Protein AF-A0A3D1RFP1-F1 (afdb_monomer_lite)

pLDDT: mean 85.8, std 12.87, range [42.75, 98.56]

Structure (mmCIF, N/CA/C/O backbone):
data_AF-A0A3D1RFP1-F1
#
_entry.id   AF-A0A3D1RFP1-F1
#
loop_
_atom_site.group_PDB
_atom_site.id
_atom_site.type_symbol
_atom_site.label_atom_id
_atom_site.label_alt_id
_atom_site.label_comp_id
_atom_site.label_asym_id
_atom_site.label_entity_id
_atom_site.label_seq_id
_atom_site.pdbx_PDB_ins_code
_atom_site.Cartn_x
_atom_site.Cartn_y
_atom_site.Cartn_z
_atom_site.occupancy
_atom_site.B_iso_or_equiv
_atom_site.auth_seq_id
_atom_site.auth_comp_id
_atom_site.auth_asym_id
_atom_site.auth_atom_id
_atom_site.pdbx_PDB_model_num
ATOM 1 N N . HIS A 1 1 ? -0.418 2.610 18.808 1.00 69.06 1 HIS A N 1
ATOM 2 C CA . HIS A 1 1 ? -1.603 2.964 17.988 1.00 69.06 1 HIS A CA 1
ATOM 3 C C . HIS A 1 1 ? -2.307 4.189 18.585 1.00 69.06 1 HIS A C 1
ATOM 5 O O . HIS A 1 1 ? -2.021 4.516 19.734 1.00 69.06 1 HIS A O 1
ATOM 11 N N . PRO A 1 2 ? -3.160 4.934 17.851 1.00 80.44 2 PRO A N 1
ATOM 12 C CA . PRO A 1 2 ? -3.817 6.117 18.413 1.00 80.44 2 PRO A CA 1
ATOM 13 C C . PRO A 1 2 ? -4.781 5.734 19.543 1.00 80.44 2 PRO A C 1
ATOM 15 O O . PRO A 1 2 ? -5.458 4.711 19.475 1.00 80.44 2 PRO A O 1
ATOM 18 N N . ARG A 1 3 ? -4.858 6.565 20.586 1.00 89.69 3 ARG A N 1
ATOM 19 C CA . ARG A 1 3 ? -5.840 6.399 21.674 1.00 89.69 3 ARG A CA 1
ATOM 20 C C . ARG A 1 3 ? -7.195 7.008 21.333 1.00 89.69 3 ARG A C 1
ATOM 22 O O . ARG A 1 3 ? -8.210 6.580 21.872 1.00 89.69 3 ARG A O 1
ATOM 29 N N . GLU A 1 4 ? -7.193 8.006 20.456 1.00 91.19 4 GLU A N 1
ATOM 30 C CA . GLU A 1 4 ? -8.369 8.764 20.049 1.00 91.19 4 GLU A CA 1
ATOM 31 C C . GLU A 1 4 ? -8.299 9.038 18.543 1.00 91.19 4 GLU A C 1
ATOM 33 O O . GLU A 1 4 ? -7.227 9.332 18.002 1.00 91.19 4 GLU A O 1
ATOM 38 N N . LEU A 1 5 ? -9.436 8.911 17.863 1.00 91.75 5 LEU A N 1
ATOM 39 C CA . LEU A 1 5 ? -9.587 9.142 16.429 1.00 91.75 5 LEU A CA 1
ATOM 40 C C . LEU A 1 5 ? -10.922 9.824 16.155 1.00 91.75 5 LEU A C 1
ATOM 42 O O . LEU A 1 5 ? -11.935 9.500 16.769 1.00 91.75 5 LEU A O 1
ATOM 46 N N . ARG A 1 6 ? -10.942 10.720 15.173 1.00 91.44 6 ARG A N 1
ATOM 47 C CA . ARG A 1 6 ? -12.166 11.283 14.613 1.00 91.44 6 ARG A CA 1
ATOM 48 C C . ARG A 1 6 ? -12.434 10.651 13.256 1.00 91.44 6 ARG A C 1
ATOM 50 O O . ARG A 1 6 ? -11.566 10.679 12.386 1.00 91.44 6 ARG A O 1
ATOM 57 N N . PHE A 1 7 ? -13.634 10.112 13.091 1.00 92.25 7 PHE A N 1
ATOM 58 C CA . PHE A 1 7 ? -14.152 9.622 11.820 1.00 92.25 7 PHE A CA 1
ATOM 59 C C . PHE A 1 7 ? -15.201 10.610 11.315 1.00 92.25 7 PHE A C 1
ATOM 61 O O . PHE A 1 7 ? -16.135 10.942 12.041 1.00 92.25 7 PHE A O 1
ATOM 68 N N . GLU A 1 8 ? -15.061 11.078 10.081 1.00 91.69 8 GLU A N 1
ATOM 69 C CA . GLU A 1 8 ? -16.043 11.931 9.407 1.00 91.69 8 GLU A CA 1
ATOM 70 C C . GLU A 1 8 ? -16.409 11.304 8.062 1.00 91.69 8 GLU A C 1
ATOM 72 O O . GLU A 1 8 ? -15.529 11.010 7.260 1.00 91.69 8 GLU A O 1
ATOM 77 N N . GLY A 1 9 ? -17.693 11.112 7.793 1.00 89.19 9 GLY A N 1
ATOM 78 C CA . GLY A 1 9 ? -18.170 10.487 6.560 1.00 89.19 9 GLY A CA 1
ATOM 79 C C . GLY A 1 9 ? -19.697 10.509 6.519 1.00 89.19 9 GLY A C 1
ATOM 80 O O . GLY A 1 9 ? -20.276 11.559 6.803 1.00 89.19 9 GLY A O 1
ATOM 81 N N . PRO A 1 10 ? -20.373 9.369 6.268 1.00 89.06 10 PRO A N 1
ATOM 82 C CA . PRO A 1 10 ? -21.832 9.256 6.405 1.00 89.06 10 PRO A CA 1
ATOM 83 C C . PRO A 1 10 ? -22.365 9.718 7.773 1.00 89.06 10 PRO A C 1
ATOM 85 O O . PRO A 1 10 ? -23.516 10.126 7.899 1.00 89.06 10 PRO A O 1
ATOM 88 N N . ARG A 1 11 ? -21.517 9.654 8.805 1.00 90.50 11 ARG A N 1
ATOM 89 C CA . ARG A 1 11 ? -21.724 10.248 10.129 1.00 90.50 11 ARG A CA 1
ATOM 90 C C . ARG A 1 11 ? -20.387 10.722 10.700 1.00 90.50 11 ARG A C 1
ATOM 92 O O . ARG A 1 11 ? -19.333 10.288 10.239 1.00 90.50 11 ARG A O 1
ATOM 99 N N . THR A 1 12 ? -20.434 11.578 11.715 1.00 92.38 12 THR A N 1
ATOM 100 C CA . THR A 1 12 ? -19.244 12.028 12.453 1.00 92.38 12 THR A CA 1
ATOM 101 C C . THR A 1 12 ? -19.191 11.336 13.806 1.00 92.38 12 THR A C 1
ATOM 103 O O . THR A 1 12 ? -20.192 11.331 14.515 1.00 92.38 12 THR A O 1
ATOM 106 N N . LEU A 1 13 ? -18.041 10.756 14.155 1.00 93.31 13 LEU A N 1
ATOM 107 C CA . LEU A 1 13 ? -17.824 10.013 15.398 1.00 93.31 13 LEU A CA 1
ATOM 108 C C . LEU A 1 13 ? -16.477 10.398 16.021 1.00 93.31 13 LEU A C 1
ATOM 110 O O . LEU A 1 13 ? -15.446 10.341 15.343 1.00 93.31 13 LEU A O 1
ATOM 114 N N . GLY A 1 14 ? -16.468 10.742 17.309 1.00 93.94 14 GLY A N 1
ATOM 115 C CA . GLY A 1 14 ? -15.256 10.779 18.125 1.00 93.94 14 GLY A CA 1
ATOM 116 C C . GLY A 1 14 ? -15.055 9.443 18.833 1.00 93.94 14 GLY A C 1
ATOM 117 O O . GLY A 1 14 ? -15.844 9.078 19.700 1.00 93.94 14 GLY A O 1
ATOM 118 N N . LEU A 1 15 ? -14.012 8.700 18.470 1.00 94.31 15 LEU A N 1
ATOM 119 C CA . LEU A 1 15 ? -13.692 7.401 19.058 1.00 94.31 15 LEU A CA 1
ATOM 120 C C . LEU A 1 15 ? -12.548 7.528 20.057 1.00 94.31 15 LEU A C 1
ATOM 122 O O . LEU A 1 15 ? -11.541 8.174 19.767 1.00 94.31 15 LEU A O 1
ATOM 126 N N . ALA A 1 16 ? -12.674 6.858 21.200 1.00 94.50 16 ALA A N 1
ATOM 127 C CA . ALA A 1 16 ? -11.629 6.794 22.216 1.00 94.50 16 ALA A CA 1
ATOM 128 C C . ALA A 1 16 ? -11.491 5.382 22.795 1.00 94.50 16 ALA A C 1
ATOM 130 O O . ALA A 1 16 ? -12.488 4.703 23.050 1.00 94.50 16 ALA A O 1
ATOM 131 N N . ALA A 1 17 ? -10.252 4.964 23.049 1.00 94.50 17 ALA A N 1
ATOM 132 C CA . ALA A 1 17 ? -9.940 3.775 23.828 1.00 94.50 17 ALA A CA 1
ATOM 133 C C . ALA A 1 17 ? -9.717 4.148 25.303 1.00 94.50 17 ALA A C 1
ATOM 135 O O . ALA A 1 17 ? -8.929 5.040 25.635 1.00 94.50 17 ALA A O 1
ATOM 136 N N . ARG A 1 18 ? -10.399 3.441 26.209 1.00 92.69 18 ARG A N 1
ATOM 137 C CA . ARG A 1 18 ? -10.239 3.545 27.667 1.00 92.69 18 ARG A CA 1
ATOM 138 C C . ARG A 1 18 ? -10.013 2.135 28.221 1.00 92.69 18 ARG A C 1
ATOM 140 O O . ARG A 1 18 ? -10.962 1.392 28.448 1.00 92.69 18 ARG A O 1
ATOM 147 N N . GLY A 1 19 ? -8.748 1.736 28.371 1.00 91.31 19 GLY A N 1
ATOM 148 C CA . GLY A 1 19 ? -8.402 0.330 28.622 1.00 91.31 19 GLY A CA 1
ATOM 149 C C . GLY A 1 19 ? -8.881 -0.557 27.468 1.00 91.31 19 GLY A C 1
ATOM 150 O O . GLY A 1 19 ? -8.576 -0.267 26.312 1.00 91.31 19 GLY A O 1
ATOM 151 N N . ASP A 1 20 ? -9.671 -1.584 27.773 1.00 93.62 20 ASP A N 1
ATOM 152 C CA . ASP A 1 20 ? -10.305 -2.464 26.776 1.00 93.62 20 ASP A CA 1
ATOM 153 C C . ASP A 1 20 ? -11.734 -2.026 26.402 1.00 93.62 20 ASP A C 1
ATOM 155 O O . ASP A 1 20 ? -12.491 -2.786 25.802 1.00 93.62 20 ASP A O 1
ATOM 159 N N . THR A 1 21 ? -12.131 -0.804 26.775 1.00 94.88 21 THR A N 1
ATOM 160 C CA . THR A 1 21 ? -13.444 -0.235 26.446 1.00 94.88 21 THR A CA 1
ATOM 161 C C . THR A 1 21 ? -13.329 0.753 25.293 1.00 94.88 21 THR A C 1
ATOM 163 O O . THR A 1 21 ? -12.540 1.701 25.347 1.00 94.88 21 THR A O 1
ATOM 166 N N . LEU A 1 22 ? -14.151 0.553 24.264 1.00 96.19 22 LEU A N 1
ATOM 167 C CA . LEU A 1 22 ? -14.350 1.506 23.179 1.00 96.19 22 LEU A CA 1
ATOM 168 C C . LEU A 1 22 ? -15.462 2.489 23.557 1.00 96.19 22 LEU A C 1
ATOM 170 O O . LEU A 1 22 ? -16.510 2.078 24.055 1.00 96.19 22 LEU A O 1
ATOM 174 N N . ALA A 1 23 ? -15.249 3.777 23.303 1.00 95.44 23 ALA A N 1
ATOM 175 C CA . ALA A 1 23 ? -16.247 4.814 23.527 1.00 95.44 23 ALA A CA 1
ATOM 176 C C . ALA A 1 23 ? -16.483 5.665 22.274 1.00 95.44 23 ALA A C 1
ATOM 178 O O . ALA A 1 23 ? -15.534 5.988 21.558 1.00 95.44 23 ALA A O 1
ATOM 179 N N . ILE A 1 24 ? -17.743 6.057 22.058 1.00 94.62 24 ILE A N 1
ATOM 180 C CA . ILE A 1 24 ? -18.161 7.069 21.079 1.00 94.62 24 ILE A CA 1
ATOM 181 C C . ILE A 1 24 ? -18.592 8.312 21.853 1.00 94.62 24 ILE A C 1
ATOM 183 O O . ILE A 1 24 ? -19.487 8.232 22.694 1.00 94.62 24 ILE A O 1
ATOM 187 N N . ASP A 1 25 ? -17.937 9.444 21.599 1.00 89.56 25 ASP A N 1
ATOM 188 C CA . ASP A 1 25 ? -18.221 10.741 22.228 1.00 89.56 25 ASP A CA 1
ATOM 189 C C . ASP A 1 25 ? -18.336 10.641 23.766 1.00 89.56 25 ASP A C 1
ATOM 191 O O . ASP A 1 25 ? -19.229 11.195 24.406 1.00 89.56 25 ASP A O 1
ATOM 195 N N . GLY A 1 26 ? -17.429 9.857 24.364 1.00 88.94 26 GLY A N 1
ATOM 196 C CA . GLY A 1 26 ? -17.341 9.625 25.809 1.00 88.94 26 GLY A CA 1
ATOM 197 C C . GLY A 1 26 ? -18.259 8.531 26.366 1.00 88.94 26 GLY A C 1
ATOM 198 O O . GLY A 1 26 ? -18.119 8.178 27.535 1.00 88.94 26 GLY A O 1
ATOM 199 N N . LYS A 1 27 ? -19.158 7.951 25.562 1.00 94.44 27 LYS A N 1
ATOM 200 C CA . LYS A 1 27 ? -20.060 6.872 25.993 1.00 94.44 27 LYS A CA 1
ATOM 201 C C . LYS A 1 27 ? -19.517 5.499 25.583 1.00 94.44 27 LYS A C 1
ATOM 203 O O . LYS A 1 27 ? -19.229 5.319 24.400 1.00 94.44 27 LYS A O 1
ATOM 208 N N . PRO A 1 28 ? -19.401 4.527 26.507 1.00 96.00 28 PRO A N 1
ATOM 209 C CA . PRO A 1 28 ? -19.015 3.160 26.167 1.00 96.00 28 PRO A CA 1
ATOM 210 C C . PRO A 1 28 ? -19.959 2.542 25.133 1.00 96.00 28 PRO A C 1
ATOM 212 O O . PRO A 1 28 ? -21.175 2.719 25.220 1.00 96.00 28 PRO A O 1
ATOM 215 N N . VAL A 1 29 ? -19.403 1.792 24.184 1.00 95.81 29 VAL A N 1
ATOM 216 C CA . VAL A 1 29 ? -20.164 1.049 23.173 1.00 95.81 29 VAL A CA 1
ATOM 217 C C . VAL A 1 29 ? -19.714 -0.413 23.110 1.00 95.81 29 VAL A C 1
ATOM 219 O O . VAL A 1 29 ? -18.568 -0.713 23.457 1.00 95.81 29 VAL A O 1
ATOM 222 N N . PRO A 1 30 ? -20.584 -1.336 22.658 1.00 94.94 30 PRO A N 1
ATOM 223 C CA . PRO A 1 30 ? -20.170 -2.697 22.339 1.00 94.94 30 PRO A CA 1
ATOM 224 C C . PRO A 1 30 ? -19.047 -2.713 21.297 1.00 94.94 30 PRO A C 1
ATOM 226 O O . PRO A 1 30 ? -18.993 -1.855 20.414 1.00 94.94 30 PRO A O 1
ATOM 229 N N . GLN A 1 31 ? -18.171 -3.712 21.394 1.00 91.75 31 GLN A N 1
ATOM 230 C CA . GLN A 1 31 ? -17.079 -3.932 20.450 1.00 91.75 31 GLN A CA 1
ATOM 231 C C . GLN A 1 31 ? -17.182 -5.319 19.785 1.00 91.75 31 GLN A C 1
ATOM 233 O O . GLN A 1 31 ? -17.639 -6.256 20.443 1.00 91.75 31 GLN A O 1
ATOM 238 N N . PRO A 1 32 ? -16.728 -5.477 18.526 1.00 93.50 32 PRO A N 1
ATOM 239 C CA . PRO A 1 32 ? -16.189 -4.425 17.660 1.00 93.50 32 PRO A CA 1
ATOM 240 C C . PRO A 1 32 ? -17.253 -3.407 17.228 1.00 93.50 32 PRO A C 1
ATOM 242 O O . PRO A 1 32 ? -18.420 -3.749 17.048 1.00 93.50 32 PRO A O 1
ATOM 245 N N . LEU A 1 33 ? -16.837 -2.153 17.040 1.00 95.06 33 LEU A N 1
ATOM 246 C CA . LEU A 1 33 ? -17.642 -1.169 16.325 1.00 95.06 33 LEU A CA 1
ATOM 247 C C . LEU A 1 33 ? -17.420 -1.373 14.830 1.00 95.06 33 LEU A C 1
ATOM 249 O O . LEU A 1 33 ? -16.310 -1.178 14.333 1.00 95.06 33 LEU A O 1
ATOM 253 N N . LEU A 1 34 ? -18.490 -1.732 14.128 1.00 95.06 34 LEU A N 1
ATOM 254 C CA . LEU A 1 34 ? -18.489 -1.864 12.679 1.00 95.06 34 LEU A CA 1
ATOM 255 C C . LEU A 1 34 ? -18.999 -0.568 12.045 1.00 95.06 34 LEU A C 1
ATOM 257 O O . LEU A 1 34 ? -20.071 -0.062 12.395 1.00 95.06 34 LEU A O 1
ATOM 261 N N . LEU A 1 35 ? -18.212 -0.012 11.128 1.00 94.00 35 LEU A N 1
ATOM 262 C CA . LEU A 1 35 ? -18.628 1.082 10.260 1.00 94.00 35 LEU A CA 1
ATOM 263 C C . LEU A 1 35 ? -18.804 0.544 8.846 1.00 94.00 35 LEU A C 1
ATOM 265 O O . LEU A 1 35 ? -17.885 -0.060 8.290 1.00 94.00 35 LEU A O 1
ATOM 269 N N . GLU A 1 36 ? -19.973 0.800 8.269 1.00 93.56 36 GLU A N 1
ATOM 270 C CA . GLU A 1 36 ? -20.280 0.435 6.890 1.00 93.56 36 GLU A CA 1
ATOM 271 C C . GLU A 1 36 ? -19.348 1.117 5.886 1.00 93.56 36 GLU A C 1
ATOM 273 O O . GLU A 1 36 ? -18.705 2.137 6.173 1.00 93.56 36 GLU A O 1
ATOM 278 N N . ALA A 1 37 ? -19.304 0.541 4.684 1.00 90.75 37 ALA A N 1
ATOM 279 C CA . ALA A 1 37 ? -18.520 1.086 3.593 1.00 90.75 37 ALA A CA 1
ATOM 280 C C . ALA A 1 37 ? -18.971 2.516 3.264 1.00 90.75 37 ALA A C 1
ATOM 282 O O . ALA A 1 37 ? -20.153 2.784 3.050 1.00 90.75 37 ALA A O 1
ATOM 283 N N . GLY A 1 38 ? -18.018 3.439 3.202 1.00 89.62 38 GLY A N 1
ATOM 284 C CA . GLY A 1 38 ? -18.285 4.828 2.857 1.00 89.62 38 GLY A CA 1
ATOM 285 C C . GLY A 1 38 ? -17.004 5.609 2.629 1.00 89.62 38 GLY A C 1
ATOM 286 O O . GLY A 1 38 ? -15.905 5.079 2.803 1.00 89.62 38 GLY A O 1
ATOM 287 N N . ASP A 1 39 ? -17.157 6.873 2.247 1.00 89.06 39 ASP A N 1
ATOM 288 C CA . ASP A 1 39 ? -16.044 7.812 2.187 1.00 89.06 39 ASP A CA 1
ATOM 289 C C . ASP A 1 39 ? -15.801 8.370 3.588 1.00 89.06 39 ASP A C 1
ATOM 291 O O . ASP A 1 39 ? -16.558 9.197 4.100 1.00 89.06 39 ASP A O 1
ATOM 295 N N . TRP A 1 40 ? -14.742 7.878 4.218 1.00 89.19 40 TRP A N 1
ATOM 296 C CA . TRP A 1 40 ? -14.364 8.215 5.577 1.00 89.19 40 TRP A CA 1
ATOM 297 C C . TRP A 1 40 ? -13.077 9.019 5.589 1.00 89.19 40 TRP A C 1
ATOM 299 O O . TRP A 1 40 ? -12.048 8.623 5.045 1.00 89.19 40 TRP A O 1
ATOM 309 N N . ARG A 1 41 ? -13.120 10.143 6.285 1.00 88.69 41 ARG A N 1
ATOM 310 C CA . ARG A 1 41 ? -11.963 10.903 6.720 1.00 88.69 41 ARG A CA 1
ATOM 311 C C . ARG A 1 41 ? -11.630 10.472 8.144 1.00 88.69 41 ARG A C 1
ATOM 313 O O . ARG A 1 41 ? -12.479 10.566 9.026 1.00 88.69 41 ARG A O 1
ATOM 320 N N . VAL A 1 42 ? -10.406 10.016 8.363 1.00 87.88 42 VAL A N 1
ATOM 321 C CA . VAL A 1 42 ? -9.915 9.558 9.663 1.00 87.88 42 VAL A CA 1
ATOM 322 C C . VAL A 1 42 ? -8.766 10.460 10.083 1.00 87.88 42 VAL A C 1
ATOM 324 O O . VAL A 1 42 ? -7.774 10.581 9.363 1.00 87.88 42 VAL A O 1
ATOM 327 N N . ALA A 1 43 ? -8.903 11.105 11.236 1.00 84.50 43 ALA A N 1
ATOM 328 C CA . ALA A 1 43 ? -7.886 11.990 11.786 1.00 84.50 43 ALA A CA 1
ATOM 329 C C . ALA A 1 43 ? -7.562 11.590 13.237 1.00 84.50 43 ALA A C 1
ATOM 331 O O . ALA A 1 43 ? -8.484 11.435 14.042 1.00 84.50 43 ALA A O 1
ATOM 332 N N . PRO A 1 44 ? -6.280 11.451 13.623 1.00 75.56 44 PRO A N 1
ATOM 333 C CA . PRO A 1 44 ? -5.899 11.580 15.022 1.00 75.56 44 PRO A CA 1
ATOM 334 C C . PRO A 1 44 ? -6.200 13.013 15.490 1.00 75.56 44 PRO A C 1
ATOM 336 O O . PRO A 1 44 ? -6.406 13.906 14.669 1.00 75.56 44 PRO A O 1
ATOM 339 N N . HIS A 1 45 ? -6.226 13.267 16.800 1.00 58.38 45 HIS A N 1
ATOM 340 C CA . HIS A 1 45 ? -6.185 14.646 17.308 1.00 58.38 45 HIS A CA 1
ATOM 341 C C . HIS A 1 45 ? -4.855 15.305 16.859 1.00 58.38 45 HIS A C 1
ATOM 343 O O . HIS A 1 45 ? -3.839 15.192 17.538 1.00 58.38 45 HIS A O 1
ATOM 349 N N . GLY A 1 46 ? -4.832 15.903 15.659 1.00 53.09 46 GLY A N 1
ATOM 350 C CA . GLY A 1 46 ? -3.645 16.422 14.968 1.00 53.09 46 GLY A CA 1
ATOM 351 C C . GLY A 1 46 ? -3.883 16.679 13.462 1.00 53.09 46 GLY A C 1
ATOM 352 O O . GLY A 1 46 ? -4.978 16.427 12.963 1.00 53.09 46 GLY A O 1
ATOM 353 N N . PRO A 1 47 ? -2.883 17.187 12.709 1.00 51.16 47 PRO A N 1
ATOM 354 C CA . PRO A 1 47 ? -3.068 17.642 11.321 1.00 51.16 47 PRO A CA 1
ATOM 355 C C . PRO A 1 47 ? -3.111 16.514 10.273 1.00 51.16 47 PRO A C 1
ATOM 357 O O . PRO A 1 47 ? -3.594 16.723 9.161 1.00 51.16 47 PRO A O 1
ATOM 360 N N . ALA A 1 48 ? -2.600 15.323 10.597 1.00 63.91 48 ALA A N 1
ATOM 361 C CA . ALA A 1 48 ? -2.479 14.219 9.648 1.00 63.91 48 ALA A CA 1
ATOM 362 C C . ALA A 1 48 ? -3.839 13.560 9.395 1.00 63.91 48 ALA A C 1
ATOM 364 O O . ALA A 1 48 ? -4.284 12.711 10.157 1.00 63.91 48 ALA A O 1
ATOM 365 N N . THR A 1 49 ? -4.505 13.951 8.317 1.00 74.56 49 THR A N 1
ATOM 366 C CA . THR A 1 49 ? -5.806 13.400 7.946 1.00 74.56 49 THR A CA 1
ATOM 367 C C . THR A 1 49 ? -5.655 12.378 6.833 1.00 74.56 49 THR A C 1
ATOM 369 O O . THR A 1 49 ? -5.015 12.657 5.821 1.00 74.56 49 THR A O 1
ATOM 372 N N . ARG A 1 50 ? -6.301 11.224 6.987 1.00 78.75 50 ARG A N 1
ATOM 373 C CA . ARG A 1 50 ? -6.354 10.177 5.966 1.00 78.75 50 ARG A CA 1
ATOM 374 C C . ARG A 1 50 ? -7.769 10.024 5.429 1.00 78.75 50 ARG A C 1
ATOM 376 O O . ARG A 1 50 ? -8.738 10.317 6.130 1.00 78.75 50 ARG A O 1
ATOM 383 N N . ARG A 1 51 ? -7.896 9.583 4.180 1.00 81.31 51 ARG A N 1
ATOM 384 C CA . ARG A 1 51 ? -9.185 9.300 3.544 1.00 81.31 51 ARG A CA 1
ATOM 385 C C . ARG A 1 51 ? -9.211 7.874 3.041 1.00 81.31 51 ARG A C 1
ATOM 387 O O . ARG A 1 51 ? -8.246 7.414 2.442 1.00 81.31 51 ARG A O 1
ATOM 394 N N . TYR A 1 52 ? -10.335 7.218 3.264 1.00 82.88 52 TYR A N 1
ATOM 395 C CA . TYR A 1 52 ? -10.553 5.842 2.876 1.00 82.88 52 TYR A CA 1
ATOM 396 C C . TYR A 1 52 ? -11.953 5.698 2.311 1.00 82.88 52 TYR A C 1
ATOM 398 O O . TYR A 1 52 ? -12.911 6.185 2.908 1.00 82.88 52 TYR A O 1
ATOM 406 N N . ARG A 1 53 ? -12.067 4.970 1.205 1.00 86.38 53 ARG A N 1
ATOM 407 C CA . ARG A 1 53 ? -13.340 4.421 0.754 1.00 86.38 53 ARG A CA 1
ATOM 408 C C . ARG A 1 53 ? -13.405 2.967 1.201 1.00 86.38 53 ARG A C 1
ATOM 410 O O . ARG A 1 53 ? -12.915 2.068 0.521 1.00 86.38 53 ARG A O 1
ATOM 417 N N . ALA A 1 54 ? -13.896 2.772 2.418 1.00 89.81 54 ALA A N 1
ATOM 418 C CA . ALA A 1 54 ? -13.713 1.535 3.169 1.00 89.81 54 ALA A CA 1
ATOM 419 C C . ALA A 1 54 ? -14.842 1.305 4.173 1.00 89.81 54 ALA A C 1
ATOM 421 O O . ALA A 1 54 ? -15.510 2.253 4.587 1.00 89.81 54 ALA A O 1
ATOM 422 N N . SER A 1 55 ? -15.011 0.056 4.599 1.00 92.81 55 SER A N 1
ATOM 423 C CA . SER A 1 55 ? -15.651 -0.274 5.877 1.00 92.81 55 SER A CA 1
ATOM 424 C C . SER A 1 55 ? -14.587 -0.449 6.964 1.00 92.81 55 SER A C 1
ATOM 426 O O . SER A 1 55 ? -13.408 -0.647 6.656 1.00 92.81 55 SER A O 1
ATOM 428 N N . PHE A 1 56 ? -14.982 -0.370 8.236 1.00 93.06 56 PHE A N 1
ATOM 429 C CA . PHE A 1 56 ? -14.053 -0.470 9.366 1.00 93.06 56 PHE A CA 1
ATOM 430 C C . PHE A 1 56 ? -14.541 -1.428 10.457 1.00 93.06 56 PHE A C 1
ATOM 432 O O . PHE A 1 56 ? -15.708 -1.386 10.835 1.00 93.06 56 PHE A O 1
ATOM 439 N N . ASP A 1 57 ? -13.619 -2.221 11.010 1.00 94.19 57 ASP A N 1
ATOM 440 C CA . ASP A 1 57 ? -13.741 -2.915 12.301 1.00 94.19 57 ASP A CA 1
ATOM 441 C C . ASP A 1 57 ? -12.829 -2.205 13.308 1.00 94.19 57 ASP A C 1
ATOM 443 O O . ASP A 1 57 ? -11.623 -2.057 13.079 1.00 94.19 57 ASP A O 1
ATOM 447 N N . ILE A 1 58 ? -13.421 -1.701 14.391 1.00 94.25 58 ILE A N 1
ATOM 448 C CA . ILE A 1 58 ? -12.729 -0.876 15.380 1.00 94.25 58 ILE A CA 1
ATOM 449 C C . ILE A 1 58 ? -12.886 -1.486 16.769 1.00 94.25 58 ILE A C 1
ATOM 451 O O . ILE A 1 58 ? -13.996 -1.763 17.229 1.00 94.25 58 ILE A O 1
ATOM 455 N N . ARG A 1 59 ? -11.760 -1.657 17.466 1.00 94.81 59 ARG A N 1
ATOM 456 C CA . ARG A 1 59 ? -11.688 -2.234 18.816 1.00 94.81 59 ARG A CA 1
ATOM 457 C C . ARG A 1 59 ? -10.809 -1.382 19.714 1.00 94.81 59 ARG A C 1
ATOM 459 O O . ARG A 1 59 ? -9.872 -0.743 19.238 1.00 94.81 59 ARG A O 1
ATOM 466 N N . ALA A 1 60 ? -11.075 -1.416 21.014 1.00 94.69 60 ALA A N 1
ATOM 467 C CA . ALA A 1 60 ? -10.158 -0.890 22.015 1.00 94.69 60 ALA A CA 1
ATOM 468 C C . ALA A 1 60 ? -9.426 -2.057 22.682 1.00 94.69 60 ALA A C 1
ATOM 470 O O . ALA A 1 60 ? -10.049 -3.040 23.075 1.00 94.69 60 ALA A O 1
ATOM 471 N N . ARG A 1 61 ? -8.102 -1.968 22.799 1.00 92.50 61 ARG A N 1
ATOM 472 C CA . ARG A 1 61 ? -7.303 -2.960 23.524 1.00 92.50 61 ARG A CA 1
ATOM 473 C C . ARG A 1 61 ? -6.105 -2.292 24.173 1.00 92.50 61 ARG A C 1
ATOM 475 O O . ARG A 1 61 ? -5.369 -1.580 23.493 1.00 92.50 61 ARG A O 1
ATOM 482 N N . ASN A 1 62 ? -5.882 -2.543 25.460 1.00 92.12 62 ASN A N 1
ATOM 483 C CA . ASN A 1 62 ? -4.767 -1.985 26.233 1.00 92.12 62 ASN A CA 1
ATOM 484 C C . ASN A 1 62 ? -4.661 -0.446 26.141 1.00 92.12 62 ASN A C 1
ATOM 486 O O . ASN A 1 62 ? -3.569 0.117 26.121 1.00 92.12 62 ASN A O 1
ATOM 490 N N . GLY A 1 63 ? -5.800 0.248 26.061 1.00 91.00 63 GLY A N 1
ATOM 491 C CA . GLY A 1 63 ? -5.860 1.707 25.957 1.00 91.00 63 GLY A CA 1
ATOM 492 C C . GLY A 1 63 ? -5.545 2.265 24.569 1.00 91.00 63 GLY A C 1
ATOM 493 O O . GLY A 1 63 ? -5.374 3.476 24.442 1.00 91.00 63 GLY A O 1
ATOM 494 N N . GLU A 1 64 ? -5.484 1.421 23.537 1.00 91.25 64 GLU A N 1
ATOM 495 C CA . GLU A 1 64 ? -5.265 1.830 22.151 1.00 91.25 64 GLU A CA 1
ATOM 496 C C . GLU A 1 64 ? -6.419 1.407 21.236 1.00 91.25 64 GLU A C 1
ATOM 498 O O . GLU A 1 64 ? -7.044 0.364 21.442 1.00 91.25 64 GLU A O 1
ATOM 503 N N . LEU A 1 65 ? -6.673 2.197 20.189 1.00 91.12 65 LEU A N 1
ATOM 504 C CA . LEU A 1 65 ? -7.595 1.831 19.119 1.00 91.12 65 LEU A CA 1
ATOM 505 C C . LEU A 1 65 ? -6.889 0.933 18.102 1.00 91.12 65 LEU A C 1
ATOM 507 O O . LEU A 1 65 ? -5.868 1.306 17.521 1.00 91.12 65 LEU A O 1
ATOM 511 N N . ARG A 1 66 ? -7.479 -0.231 17.841 1.00 90.19 66 ARG A N 1
ATOM 512 C CA . ARG A 1 66 ? -7.153 -1.088 16.701 1.00 90.19 66 ARG A CA 1
ATOM 513 C C . ARG A 1 66 ? -8.207 -0.867 15.634 1.00 90.19 66 ARG A C 1
ATOM 515 O O . ARG A 1 66 ? -9.391 -1.054 15.897 1.00 90.19 66 ARG A O 1
ATOM 522 N N . VAL A 1 67 ? -7.768 -0.434 14.459 1.00 88.50 67 VAL A N 1
ATOM 523 C CA . VAL A 1 67 ? -8.636 -0.085 13.336 1.00 88.50 67 VAL A CA 1
ATOM 524 C C . VAL A 1 67 ? -8.230 -0.938 12.149 1.00 88.50 67 VAL A C 1
ATOM 526 O O . VAL A 1 67 ? -7.095 -0.846 11.685 1.00 88.50 67 VAL A O 1
ATOM 529 N N . VAL A 1 68 ? -9.158 -1.751 11.660 1.00 88.56 68 VAL A N 1
ATOM 530 C CA . VAL A 1 68 ? 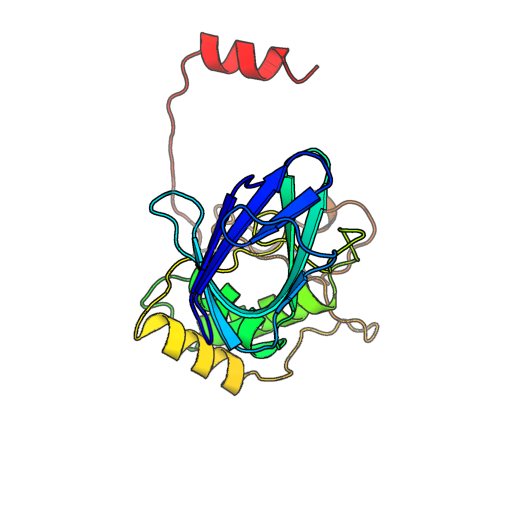-8.984 -2.547 10.446 1.00 88.56 68 VAL A CA 1
ATOM 531 C C . VAL A 1 68 ? -9.917 -1.989 9.385 1.00 88.56 68 VAL A C 1
ATOM 533 O O . VAL A 1 68 ? -11.134 -2.020 9.548 1.00 88.56 68 VAL A O 1
ATOM 536 N N . ALA A 1 69 ? -9.345 -1.464 8.303 1.00 88.38 69 ALA A N 1
ATOM 537 C CA . ALA A 1 69 ? -10.095 -1.001 7.143 1.00 88.38 69 ALA A CA 1
ATOM 538 C C . ALA A 1 69 ? -10.212 -2.129 6.108 1.00 88.38 69 ALA A C 1
ATOM 540 O O . ALA A 1 69 ? -9.219 -2.787 5.796 1.00 88.38 69 ALA A O 1
ATOM 541 N N . THR A 1 70 ? -11.403 -2.325 5.545 1.00 89.56 70 THR A N 1
ATOM 542 C CA . THR A 1 70 ? -11.630 -3.230 4.410 1.00 89.56 70 THR A CA 1
ATOM 543 C C . THR A 1 70 ? -11.959 -2.408 3.171 1.00 89.56 70 THR A C 1
ATOM 545 O O . THR A 1 70 ? -12.908 -1.624 3.173 1.00 89.56 70 THR A O 1
ATOM 548 N N . LEU A 1 71 ? -11.163 -2.584 2.115 1.00 88.44 71 LEU A N 1
ATOM 549 C CA . LEU A 1 71 ? -11.254 -1.830 0.865 1.00 88.44 71 LEU A CA 1
ATOM 550 C C . LEU A 1 71 ? -11.435 -2.771 -0.324 1.00 88.44 71 LEU A C 1
ATOM 552 O O . LEU A 1 71 ? -11.000 -3.923 -0.293 1.00 88.44 71 LEU A O 1
ATOM 556 N N . GLN A 1 72 ? -12.020 -2.244 -1.398 1.00 90.50 72 GLN A N 1
ATOM 557 C CA . GLN A 1 72 ? -11.929 -2.887 -2.705 1.00 90.50 72 GLN A CA 1
ATOM 558 C C . GLN A 1 72 ? -10.476 -2.862 -3.185 1.00 90.50 72 GLN A C 1
ATOM 560 O O . GLN A 1 72 ? -9.791 -1.852 -3.020 1.00 90.50 72 GLN A O 1
ATOM 565 N N . LEU A 1 73 ? -10.018 -3.961 -3.792 1.00 91.62 73 LEU A N 1
ATOM 566 C CA . LEU A 1 73 ? -8.617 -4.119 -4.195 1.00 91.62 73 LEU A CA 1
ATOM 567 C C . LEU A 1 73 ? -8.142 -2.972 -5.094 1.00 91.62 73 LEU A C 1
ATOM 569 O O . LEU A 1 73 ? -7.072 -2.429 -4.866 1.00 91.62 73 LEU A O 1
ATOM 573 N N . GLU A 1 74 ? -8.948 -2.567 -6.072 1.00 93.62 74 GLU A N 1
ATOM 574 C CA . GLU A 1 74 ? -8.564 -1.504 -7.009 1.00 93.62 74 GLU A CA 1
ATOM 575 C C . GLU A 1 74 ? -8.509 -0.120 -6.345 1.00 93.62 74 GLU A C 1
ATOM 577 O O . GLU A 1 74 ? -7.640 0.683 -6.664 1.00 93.62 74 GLU A O 1
ATOM 582 N N . GLU A 1 75 ? -9.357 0.151 -5.347 1.00 89.88 75 GLU A N 1
ATOM 583 C CA . GLU A 1 75 ? -9.258 1.400 -4.577 1.00 89.88 75 GLU A CA 1
ATOM 584 C C . GLU A 1 75 ? -7.983 1.413 -3.722 1.00 89.88 75 GLU A C 1
ATOM 586 O O . GLU A 1 75 ? -7.317 2.440 -3.598 1.00 89.88 75 GLU A O 1
ATOM 591 N N . TYR A 1 76 ? -7.614 0.255 -3.167 1.00 89.38 76 TYR A N 1
ATOM 592 C CA . TYR A 1 76 ? -6.348 0.087 -2.466 1.00 89.38 76 TYR A CA 1
ATOM 593 C C . TYR A 1 76 ? -5.153 0.306 -3.403 1.00 89.38 76 TYR A C 1
ATOM 595 O O . TYR A 1 76 ? -4.263 1.087 -3.073 1.00 89.38 76 TYR A O 1
ATOM 603 N N . VAL A 1 77 ? -5.156 -0.326 -4.583 1.00 93.25 77 VAL A N 1
ATOM 604 C CA . VAL A 1 77 ? -4.086 -0.182 -5.580 1.00 93.25 77 VAL A CA 1
ATOM 605 C C . VAL A 1 77 ? -3.943 1.278 -6.000 1.00 93.25 77 VAL A C 1
ATOM 607 O O . VAL A 1 77 ? -2.844 1.816 -5.909 1.00 93.25 77 VAL A O 1
ATOM 610 N N . ALA A 1 78 ? -5.038 1.953 -6.357 1.00 92.06 78 ALA A N 1
ATOM 611 C CA . ALA A 1 78 ? -5.000 3.364 -6.732 1.00 92.06 78 ALA A CA 1
ATOM 612 C C . ALA A 1 78 ? -4.478 4.253 -5.592 1.00 92.06 78 ALA A C 1
ATOM 614 O O . ALA A 1 78 ? -3.664 5.146 -5.825 1.00 92.06 78 ALA A O 1
ATOM 615 N N . GLY A 1 79 ? -4.903 3.992 -4.351 1.00 88.62 79 GLY A N 1
ATOM 616 C CA . GLY A 1 79 ? -4.438 4.723 -3.173 1.00 88.62 79 GLY A CA 1
ATOM 617 C C . GLY A 1 79 ? -2.938 4.561 -2.914 1.00 88.62 79 GLY A C 1
ATOM 618 O O . GLY A 1 79 ? -2.265 5.546 -2.599 1.00 88.62 79 GLY A O 1
ATOM 619 N N . VAL A 1 80 ? -2.406 3.347 -3.080 1.00 89.06 80 VAL A N 1
ATOM 620 C CA . VAL A 1 80 ? -0.967 3.071 -2.951 1.00 89.06 80 VAL A CA 1
ATOM 621 C C . VAL A 1 80 ? -0.190 3.696 -4.106 1.00 89.06 80 VAL A C 1
ATOM 623 O O . VAL A 1 80 ? 0.764 4.421 -3.853 1.00 89.06 80 VAL A O 1
ATOM 626 N N . VAL A 1 81 ? -0.620 3.514 -5.360 1.00 92.81 81 VAL A N 1
ATOM 627 C CA . VAL A 1 81 ? 0.029 4.129 -6.535 1.00 92.81 81 VAL A CA 1
ATOM 628 C C . VAL A 1 81 ? 0.118 5.642 -6.362 1.00 92.81 81 VAL A C 1
ATOM 630 O O . VAL A 1 81 ? 1.179 6.226 -6.560 1.00 92.81 81 VAL A O 1
ATOM 633 N N . ALA A 1 82 ? -0.966 6.283 -5.930 1.00 90.31 82 ALA A N 1
ATOM 634 C CA . ALA A 1 82 ? -0.994 7.721 -5.700 1.00 90.31 82 ALA A CA 1
ATOM 635 C C . ALA A 1 82 ? -0.065 8.162 -4.550 1.00 90.31 82 ALA A C 1
ATOM 637 O O . ALA A 1 82 ? 0.452 9.276 -4.583 1.00 90.31 82 ALA A O 1
ATOM 638 N N . SER A 1 83 ? 0.137 7.308 -3.541 1.00 85.19 83 SER A N 1
ATOM 639 C CA . SER A 1 83 ? 0.969 7.602 -2.364 1.00 85.19 83 SER A CA 1
ATOM 640 C C . SER A 1 83 ? 2.462 7.337 -2.593 1.00 85.19 83 SER A C 1
ATOM 642 O O . SER A 1 83 ? 3.290 8.016 -1.993 1.00 85.19 83 SER A O 1
ATOM 644 N N . GLU A 1 84 ? 2.801 6.374 -3.451 1.00 86.56 84 GLU A N 1
ATOM 645 C CA . GLU A 1 84 ? 4.175 5.920 -3.727 1.00 86.56 84 GLU A CA 1
ATOM 646 C C . GLU A 1 84 ? 4.781 6.570 -4.987 1.00 86.56 84 GLU A C 1
ATOM 648 O O . GLU A 1 84 ? 5.945 6.350 -5.312 1.00 86.56 84 GLU A O 1
ATOM 653 N N . THR A 1 85 ? 4.006 7.382 -5.715 1.00 89.50 85 THR A N 1
ATOM 654 C CA . THR A 1 85 ? 4.456 8.083 -6.930 1.00 89.50 85 THR A CA 1
ATOM 655 C C . THR A 1 85 ? 4.268 9.592 -6.822 1.00 89.50 85 THR A C 1
ATOM 657 O O . THR A 1 85 ? 3.476 10.090 -6.020 1.00 89.50 85 THR A O 1
ATOM 660 N N . LEU A 1 86 ? 4.990 10.343 -7.656 1.00 88.75 86 LEU A N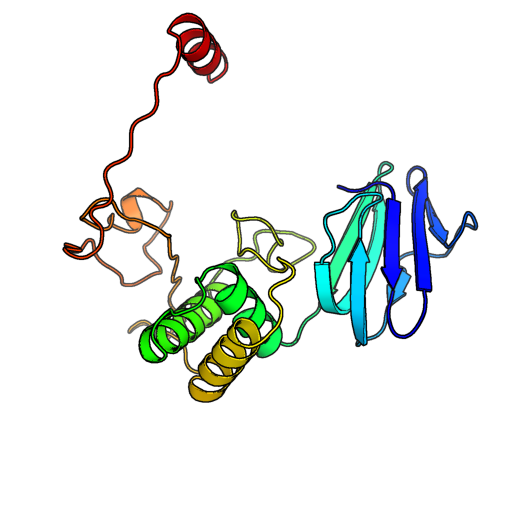 1
ATOM 661 C CA . LEU A 1 86 ? 4.979 11.803 -7.637 1.00 88.75 86 LEU A CA 1
ATOM 662 C C . LEU A 1 86 ? 4.076 12.377 -8.740 1.00 88.75 86 LEU A C 1
ATOM 664 O O . LEU A 1 86 ? 3.962 11.798 -9.822 1.00 88.75 86 LEU A O 1
ATOM 668 N N . PRO A 1 87 ? 3.472 13.560 -8.532 1.00 89.56 87 PRO A N 1
ATOM 669 C CA . PRO A 1 87 ? 2.785 14.265 -9.606 1.00 89.56 87 PRO A CA 1
ATOM 670 C C . PRO A 1 87 ? 3.693 14.461 -10.826 1.00 89.56 87 PRO A C 1
ATOM 672 O O . PRO A 1 87 ? 4.789 15.001 -10.706 1.00 89.56 87 PRO A O 1
ATOM 675 N N . GLY A 1 88 ? 3.209 14.067 -12.006 1.00 89.31 88 GLY A N 1
ATOM 676 C CA . GLY A 1 88 ? 3.980 14.123 -13.254 1.00 89.31 88 GLY A CA 1
ATOM 677 C C . GLY A 1 88 ? 4.682 12.814 -13.627 1.00 89.31 88 GLY A C 1
ATOM 678 O O . GLY A 1 88 ? 5.274 12.753 -14.703 1.00 89.31 88 GLY A O 1
ATOM 679 N N . THR A 1 89 ? 4.582 11.761 -12.804 1.00 92.31 89 THR A N 1
ATOM 680 C CA . THR A 1 89 ? 4.985 10.406 -13.204 1.00 92.31 89 THR A CA 1
ATOM 681 C C . THR A 1 89 ? 4.290 10.009 -14.522 1.00 92.31 89 THR A C 1
ATOM 683 O O . THR A 1 89 ? 3.076 10.197 -14.645 1.00 92.31 89 THR A O 1
ATOM 686 N N . PRO A 1 90 ? 5.025 9.467 -15.516 1.00 95.38 90 PRO A N 1
ATOM 687 C CA . PRO A 1 90 ? 4.446 9.087 -16.802 1.00 95.38 90 PRO A CA 1
ATOM 688 C C . PRO A 1 90 ? 3.321 8.046 -16.670 1.00 95.38 90 PRO A C 1
ATOM 690 O O . PRO A 1 90 ? 3.441 7.138 -15.844 1.00 95.38 90 PRO A O 1
ATOM 693 N N . PRO A 1 91 ? 2.281 8.080 -17.527 1.00 96.00 91 PRO A N 1
ATOM 694 C CA . PRO A 1 91 ? 1.167 7.128 -17.457 1.00 96.00 91 PRO A CA 1
ATOM 695 C C . PRO A 1 91 ? 1.595 5.655 -17.489 1.00 96.00 91 PRO A C 1
ATOM 697 O O . PRO A 1 91 ? 1.096 4.857 -16.703 1.00 96.00 91 PRO A O 1
ATOM 700 N N . ALA A 1 92 ? 2.569 5.299 -18.332 1.00 97.25 92 ALA A N 1
ATOM 701 C CA . ALA A 1 92 ? 3.092 3.932 -18.401 1.00 97.25 92 ALA A CA 1
ATOM 702 C C . ALA A 1 92 ? 3.761 3.488 -17.084 1.00 97.25 92 ALA A C 1
ATOM 704 O O . ALA A 1 92 ? 3.611 2.341 -16.672 1.00 97.25 92 ALA A O 1
ATOM 705 N N . ALA A 1 93 ? 4.444 4.402 -16.384 1.00 95.75 93 ALA A N 1
ATOM 706 C CA . ALA A 1 93 ? 5.042 4.115 -15.082 1.00 95.75 93 ALA A CA 1
ATOM 707 C C . ALA A 1 93 ? 3.970 3.966 -13.988 1.00 95.75 93 ALA A C 1
ATOM 709 O O . ALA A 1 93 ? 4.080 3.075 -13.151 1.00 95.75 93 ALA A O 1
ATOM 710 N N . LEU A 1 94 ? 2.895 4.767 -14.027 1.00 97.44 94 LEU A N 1
ATOM 711 C CA . LEU A 1 94 ? 1.743 4.588 -13.131 1.00 97.44 94 LEU A CA 1
ATOM 712 C C . LEU A 1 94 ? 1.048 3.234 -13.356 1.00 97.44 94 LEU A C 1
ATOM 714 O O . LEU A 1 94 ? 0.684 2.565 -12.392 1.00 97.44 94 LEU A O 1
ATOM 718 N N . GLN A 1 95 ? 0.895 2.809 -14.614 1.00 98.56 95 GLN A N 1
ATOM 719 C CA . GLN A 1 95 ? 0.319 1.507 -14.970 1.00 98.56 95 GLN A CA 1
ATOM 720 C C . GLN A 1 95 ? 1.196 0.347 -14.481 1.00 98.56 95 GLN A C 1
ATOM 722 O O . GLN A 1 95 ? 0.692 -0.577 -13.842 1.00 98.56 95 GLN A O 1
ATOM 727 N N . ALA A 1 96 ? 2.513 0.418 -14.702 1.00 97.81 96 ALA A N 1
ATOM 728 C CA . ALA A 1 96 ? 3.456 -0.569 -14.179 1.00 97.81 96 ALA A CA 1
ATOM 729 C C . ALA A 1 96 ? 3.405 -0.637 -12.642 1.00 97.81 96 ALA A C 1
ATOM 731 O O . ALA A 1 96 ? 3.295 -1.724 -12.071 1.00 97.81 96 ALA A O 1
ATOM 732 N N . GLN A 1 97 ? 3.384 0.521 -11.973 1.00 97.12 97 GLN A N 1
ATOM 733 C CA . GLN A 1 97 ? 3.254 0.602 -10.519 1.00 97.12 97 GLN A CA 1
ATOM 734 C C . GLN A 1 97 ? 1.942 -0.022 -10.030 1.00 97.12 97 GLN A C 1
ATOM 736 O O . GLN A 1 97 ? 1.948 -0.688 -8.996 1.00 97.12 97 GLN A O 1
ATOM 741 N N . ALA A 1 98 ? 0.830 0.142 -10.753 1.00 97.81 98 ALA A N 1
ATOM 742 C CA . ALA A 1 98 ? -0.448 -0.475 -10.401 1.00 97.81 98 ALA A CA 1
ATOM 743 C C . ALA A 1 98 ? -0.383 -2.010 -10.466 1.00 97.81 98 ALA A C 1
ATOM 745 O O . ALA A 1 98 ? -0.802 -2.682 -9.520 1.00 97.81 98 ALA A O 1
ATOM 746 N N . VAL A 1 99 ? 0.206 -2.574 -11.527 1.00 98.38 99 VAL A N 1
ATOM 747 C CA . VAL A 1 99 ? 0.396 -4.029 -11.677 1.00 98.38 99 VAL A CA 1
ATOM 748 C C . VAL A 1 99 ? 1.297 -4.593 -10.577 1.00 98.38 99 VAL A C 1
ATOM 750 O O . VAL A 1 99 ? 0.941 -5.587 -9.937 1.00 98.38 99 VAL A O 1
ATOM 753 N N . VAL A 1 100 ? 2.426 -3.938 -10.296 1.00 96.44 100 VAL A N 1
ATOM 754 C CA . VAL A 1 100 ? 3.356 -4.322 -9.219 1.00 96.44 100 VAL A CA 1
ATOM 755 C C . VAL A 1 100 ? 2.683 -4.220 -7.848 1.00 96.44 100 VAL A C 1
ATOM 757 O O . VAL A 1 100 ? 2.745 -5.147 -7.044 1.00 96.44 100 VAL A O 1
ATOM 760 N N . THR A 1 101 ? 1.964 -3.131 -7.586 1.00 95.06 101 THR A N 1
ATOM 761 C CA . THR A 1 101 ? 1.233 -2.914 -6.329 1.00 95.06 101 THR A CA 1
ATOM 762 C C . THR A 1 101 ? 0.188 -4.005 -6.098 1.00 95.06 101 THR A C 1
ATOM 764 O O . THR A 1 101 ? 0.102 -4.548 -4.994 1.00 95.06 101 THR A O 1
ATOM 767 N N . ARG A 1 102 ? -0.584 -4.356 -7.135 1.00 96.00 102 ARG A N 1
ATOM 768 C CA . ARG A 1 102 ? -1.617 -5.398 -7.077 1.00 96.00 102 ARG A CA 1
ATOM 769 C C . ARG A 1 102 ? -1.013 -6.779 -6.843 1.00 96.00 102 ARG A C 1
ATOM 771 O O . ARG A 1 102 ? -1.492 -7.516 -5.983 1.00 96.00 102 ARG A O 1
ATOM 778 N N . SER A 1 103 ? 0.049 -7.103 -7.574 1.00 95.94 103 SER A N 1
ATOM 779 C CA . SER A 1 103 ? 0.757 -8.382 -7.455 1.00 95.94 103 SER A CA 1
ATOM 780 C C . SER A 1 103 ? 1.313 -8.560 -6.045 1.00 95.94 103 SER A C 1
ATOM 782 O O . SER A 1 103 ? 1.035 -9.568 -5.400 1.00 95.94 103 SER A O 1
ATOM 784 N N . TYR A 1 104 ? 1.962 -7.526 -5.501 1.00 92.69 104 TYR A N 1
ATOM 785 C CA . TYR A 1 104 ? 2.464 -7.535 -4.131 1.00 92.69 104 TYR A CA 1
ATOM 786 C C . TYR A 1 104 ? 1.343 -7.753 -3.108 1.00 92.69 104 TYR A C 1
ATOM 788 O O . TYR A 1 104 ? 1.430 -8.667 -2.290 1.00 92.69 104 TYR A O 1
ATOM 796 N N . ALA A 1 105 ? 0.249 -6.987 -3.190 1.00 90.06 105 ALA A N 1
ATOM 797 C CA . ALA A 1 105 ? -0.887 -7.115 -2.274 1.00 90.06 105 ALA A CA 1
ATOM 798 C C . ALA A 1 105 ? -1.500 -8.530 -2.272 1.00 90.06 105 ALA A C 1
ATOM 800 O O . ALA A 1 105 ? -1.971 -9.025 -1.239 1.00 90.06 105 ALA A O 1
ATOM 801 N N . LEU A 1 106 ? -1.487 -9.200 -3.429 1.00 91.50 106 LEU A N 1
ATOM 802 C CA . LEU A 1 106 ? -2.020 -10.547 -3.599 1.00 91.50 106 LEU A CA 1
ATOM 803 C C . LEU A 1 106 ? -1.019 -11.654 -3.224 1.00 91.50 106 LEU A C 1
ATOM 805 O O . LEU A 1 106 ? -1.442 -12.668 -2.671 1.00 91.50 106 LEU A O 1
ATOM 809 N N . ALA A 1 107 ? 0.280 -11.462 -3.440 1.00 90.50 107 ALA A N 1
ATOM 810 C CA . ALA A 1 107 ? 1.316 -12.462 -3.168 1.00 90.50 107 ALA A CA 1
ATOM 811 C C . ALA A 1 107 ? 1.888 -12.408 -1.741 1.0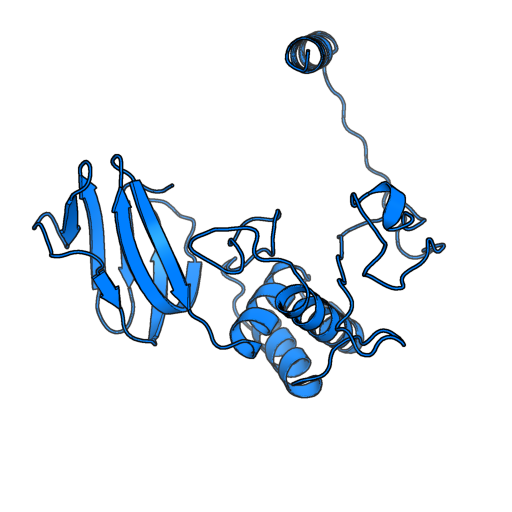0 90.50 107 ALA A C 1
ATOM 813 O O . ALA A 1 107 ? 2.450 -13.403 -1.254 1.00 90.50 107 ALA A O 1
ATOM 814 N N . GLN A 1 108 ? 1.774 -11.256 -1.066 1.00 82.12 108 GLN A N 1
ATOM 815 C CA . GLN A 1 108 ? 2.344 -11.053 0.262 1.00 82.12 108 GLN A CA 1
ATOM 816 C C . GLN A 1 108 ? 1.721 -12.044 1.266 1.00 82.12 108 GLN A C 1
ATOM 818 O O . GLN A 1 108 ? 0.492 -12.136 1.373 1.00 82.12 108 GLN A O 1
ATOM 823 N N . PRO A 1 109 ? 2.546 -12.800 2.020 1.00 70.38 109 PRO A N 1
ATOM 824 C CA . PRO A 1 109 ? 2.039 -13.702 3.048 1.00 70.38 109 PRO A CA 1
ATOM 825 C C . PRO A 1 109 ? 1.326 -12.896 4.138 1.00 70.38 109 PRO A C 1
ATOM 827 O O . PRO A 1 109 ? 1.660 -11.733 4.371 1.00 70.38 109 PRO A O 1
ATOM 830 N N . ARG A 1 110 ? 0.364 -13.503 4.844 1.00 68.88 110 ARG A N 1
ATOM 831 C CA . ARG A 1 110 ? -0.296 -12.839 5.980 1.00 68.88 110 ARG A CA 1
ATOM 832 C C . ARG A 1 110 ? 0.747 -12.484 7.043 1.00 68.88 110 ARG A C 1
ATOM 834 O O . ARG A 1 110 ? 1.221 -13.361 7.757 1.00 68.88 110 ARG A O 1
ATOM 841 N N . ARG A 1 111 ? 1.092 -11.198 7.146 1.00 64.88 111 ARG A N 1
ATOM 842 C CA . ARG A 1 111 ? 2.050 -10.683 8.140 1.00 64.88 111 ARG A CA 1
ATOM 843 C C . ARG A 1 111 ? 1.387 -10.252 9.444 1.00 64.88 111 ARG A C 1
ATOM 845 O O . ARG A 1 111 ? 2.063 -10.175 10.465 1.00 64.88 111 ARG A O 1
ATOM 852 N N . HIS A 1 112 ? 0.081 -9.981 9.427 1.00 64.50 112 HIS A N 1
ATOM 853 C CA . HIS A 1 112 ? -0.664 -9.571 10.613 1.00 64.50 112 HIS A CA 1
ATOM 854 C C . HIS A 1 112 ? -1.792 -10.569 10.917 1.00 64.50 112 HIS A C 1
ATOM 856 O O . HIS A 1 112 ? -2.480 -11.011 9.995 1.00 64.50 112 HIS A O 1
ATOM 862 N N . PRO A 1 113 ? -2.027 -10.915 12.198 1.00 61.72 113 PRO A N 1
ATOM 863 C CA . PRO A 1 113 ? -3.124 -11.811 12.573 1.00 61.72 113 PRO A CA 1
ATOM 864 C C . PRO A 1 113 ? -4.502 -11.235 12.225 1.00 61.72 113 PRO A C 1
ATOM 866 O O . PRO A 1 113 ? -5.430 -11.976 11.918 1.00 61.72 113 PRO A O 1
ATOM 869 N N . GLU A 1 114 ? -4.622 -9.906 12.283 1.00 64.94 114 GLU A N 1
ATOM 870 C CA . GLU A 1 114 ? -5.889 -9.173 12.185 1.00 64.94 114 GLU A CA 1
ATOM 871 C C . GLU A 1 114 ? -6.124 -8.553 10.790 1.00 64.94 114 GLU A C 1
ATOM 873 O O . GLU A 1 114 ? -7.246 -8.154 10.496 1.00 64.94 114 GLU A O 1
ATOM 878 N N . ALA A 1 115 ? -5.103 -8.478 9.920 1.00 58.41 115 ALA A N 1
ATOM 879 C CA . ALA A 1 115 ? -5.189 -7.814 8.612 1.00 58.41 115 ALA A CA 1
ATOM 880 C C . ALA A 1 115 ? -4.192 -8.377 7.579 1.00 58.41 115 ALA A C 1
ATOM 882 O O . ALA A 1 115 ? -3.175 -8.975 7.924 1.00 58.41 115 ALA A O 1
ATOM 883 N N . ARG A 1 116 ? -4.462 -8.162 6.284 1.00 56.16 116 ARG A N 1
ATOM 884 C CA . ARG A 1 116 ? -3.562 -8.594 5.196 1.00 56.16 116 ARG A CA 1
ATOM 885 C C . ARG A 1 116 ? -2.321 -7.698 5.057 1.00 56.16 116 ARG A C 1
ATOM 887 O O . ARG A 1 116 ? -1.256 -8.212 4.742 1.00 56.16 116 ARG A O 1
ATOM 894 N N . ALA A 1 117 ? -2.457 -6.403 5.342 1.00 59.12 117 ALA A N 1
ATOM 895 C CA . ALA A 1 117 ? -1.402 -5.389 5.271 1.00 59.12 117 ALA A CA 1
ATOM 89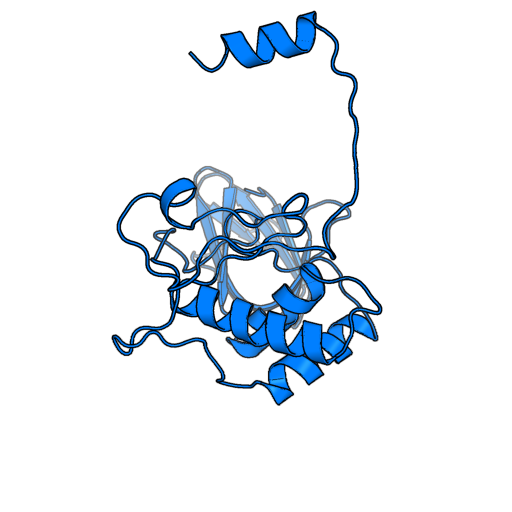6 C C . ALA A 1 117 ? -1.623 -4.302 6.342 1.00 59.12 117 ALA A C 1
ATOM 898 O O . ALA A 1 117 ? -2.723 -4.192 6.889 1.00 59.12 117 ALA A O 1
ATOM 899 N N . CYS A 1 118 ? -0.592 -3.504 6.636 1.00 58.59 118 CYS A N 1
ATOM 900 C CA . CYS A 1 118 ? -0.697 -2.268 7.422 1.00 58.59 118 CYS A CA 1
ATOM 901 C C . CYS A 1 118 ? -0.447 -1.024 6.546 1.00 58.59 118 CYS A C 1
ATOM 903 O O . CYS A 1 118 ? 0.083 -1.142 5.448 1.00 58.59 118 CYS A O 1
ATOM 905 N N . ASP A 1 119 ? -0.808 0.170 7.027 1.00 55.41 119 ASP A N 1
ATOM 906 C CA . ASP A 1 119 ? -0.676 1.453 6.308 1.00 55.41 119 ASP A CA 1
ATOM 907 C C . ASP A 1 119 ? 0.715 2.112 6.445 1.00 55.41 119 ASP A C 1
ATOM 909 O O . ASP A 1 119 ? 0.882 3.305 6.171 1.00 55.41 119 ASP A O 1
ATOM 913 N N . LEU A 1 120 ? 1.710 1.352 6.912 1.00 54.62 120 LEU A N 1
ATOM 914 C CA . LEU A 1 120 ? 3.096 1.789 7.076 1.00 54.62 120 LEU A CA 1
ATOM 915 C C . LEU A 1 120 ? 3.952 1.328 5.893 1.00 54.62 120 LEU A C 1
ATOM 917 O O . LEU A 1 120 ? 3.648 0.323 5.254 1.00 54.62 120 LEU A O 1
ATOM 921 N N . ALA A 1 121 ? 5.100 1.985 5.698 1.00 51.69 121 ALA A N 1
ATOM 922 C CA . ALA A 1 121 ? 6.094 1.645 4.671 1.00 51.69 121 ALA A CA 1
ATOM 923 C C . ALA A 1 121 ? 6.599 0.185 4.729 1.00 51.69 121 ALA A C 1
ATOM 925 O O . ALA A 1 121 ? 7.156 -0.321 3.766 1.00 51.69 121 ALA A O 1
ATOM 926 N N . HIS A 1 122 ? 6.383 -0.518 5.848 1.00 47.56 122 HIS A N 1
ATOM 927 C CA . HIS A 1 122 ? 6.660 -1.952 5.979 1.00 47.56 122 HIS A CA 1
ATOM 928 C C . HIS A 1 122 ? 5.732 -2.845 5.121 1.00 47.56 122 HIS A C 1
ATOM 930 O O . HIS A 1 122 ? 6.077 -3.991 4.821 1.00 47.56 122 HIS A O 1
ATOM 936 N N . CYS A 1 123 ? 4.538 -2.364 4.764 1.00 56.00 123 CYS A N 1
ATOM 937 C CA . CYS A 1 123 ? 3.618 -3.038 3.852 1.00 56.00 123 CYS A CA 1
ATOM 938 C C . CYS A 1 123 ? 3.455 -2.204 2.585 1.00 56.00 123 CYS A C 1
ATOM 940 O O . CYS A 1 123 ? 4.182 -2.473 1.637 1.00 56.00 123 CYS A O 1
ATOM 942 N N . GLN A 1 124 ? 2.555 -1.218 2.566 1.00 55.12 124 GLN A N 1
ATOM 943 C CA . GLN A 1 124 ? 2.425 -0.219 1.497 1.00 55.12 124 GLN A CA 1
ATOM 944 C C . GLN A 1 124 ? 1.846 1.060 2.112 1.00 55.12 124 GLN A C 1
ATOM 946 O O . GLN A 1 124 ? 0.968 0.985 2.980 1.00 55.12 124 GLN A O 1
ATOM 951 N N . VAL A 1 125 ? 2.323 2.238 1.702 1.00 57.88 125 VAL A N 1
ATOM 952 C CA . VAL A 1 125 ? 1.797 3.491 2.250 1.00 57.88 125 VAL A CA 1
ATOM 953 C C . VAL A 1 125 ? 0.410 3.749 1.666 1.00 57.88 125 VAL A C 1
ATOM 955 O O . VAL A 1 125 ? 0.249 4.007 0.478 1.00 57.88 125 VAL A O 1
ATOM 958 N N . LEU A 1 126 ? -0.608 3.712 2.527 1.00 63.25 126 LEU A N 1
ATOM 959 C CA . LEU A 1 126 ? -1.978 4.068 2.177 1.00 63.25 126 LEU A CA 1
ATOM 960 C C . LEU A 1 126 ? -2.375 5.345 2.921 1.00 63.25 126 LEU A C 1
ATOM 962 O O . LEU A 1 126 ? -2.505 5.356 4.147 1.00 63.25 126 LEU A O 1
ATOM 966 N N . GLY A 1 127 ? -2.607 6.426 2.180 1.00 56.75 127 GLY A N 1
ATOM 967 C CA . GLY A 1 127 ? -3.336 7.580 2.701 1.00 56.75 127 GLY A CA 1
ATOM 968 C C . GLY A 1 127 ? -2.483 8.764 3.134 1.00 56.75 127 GLY A C 1
ATOM 969 O O . GLY A 1 127 ? -2.693 9.292 4.226 1.00 56.75 127 GLY A O 1
ATOM 970 N N . ALA A 1 128 ? -1.581 9.246 2.282 1.00 52.41 128 ALA A N 1
ATOM 971 C CA . ALA A 1 128 ? -1.404 10.696 2.252 1.00 52.41 128 ALA A CA 1
ATOM 972 C C . ALA A 1 128 ? -2.696 11.325 1.689 1.00 52.41 128 ALA A C 1
ATOM 974 O O . ALA A 1 128 ? -3.454 10.660 0.983 1.00 52.41 128 ALA A O 1
ATOM 975 N N . ASP A 1 129 ? -2.983 12.587 2.008 1.00 56.47 129 ASP A N 1
ATOM 976 C CA . ASP A 1 129 ? -4.077 13.361 1.404 1.00 56.47 129 ASP A CA 1
ATOM 977 C C . ASP A 1 129 ? -3.749 13.651 -0.076 1.00 56.47 129 ASP A C 1
ATOM 979 O O . ASP A 1 129 ? -3.560 14.798 -0.481 1.00 56.47 129 ASP A O 1
ATOM 983 N N . VAL A 1 130 ? -3.591 12.594 -0.882 1.00 56.72 130 VAL A N 1
ATOM 984 C CA . VAL A 1 130 ? -3.285 12.681 -2.305 1.00 56.72 130 VAL A CA 1
ATOM 985 C C . VAL A 1 130 ? -4.563 13.134 -2.986 1.00 56.72 130 VAL A C 1
ATOM 987 O O . VAL A 1 130 ? -5.466 12.354 -3.275 1.00 56.72 130 VAL A O 1
ATOM 990 N N . ARG A 1 131 ? -4.692 14.449 -3.141 1.00 60.69 131 ARG A N 1
ATOM 991 C CA . ARG A 1 131 ? -5.845 15.084 -3.776 1.00 60.69 131 ARG A CA 1
ATOM 992 C C . ARG A 1 131 ? -5.559 15.437 -5.224 1.00 60.69 131 ARG A C 1
ATOM 994 O O . ARG A 1 131 ? -4.423 15.655 -5.641 1.00 60.69 131 ARG A O 1
ATOM 1001 N N . GLY A 1 132 ? -6.654 15.627 -5.949 1.00 70.19 132 GLY A N 1
ATOM 1002 C CA . GLY A 1 132 ? -6.651 16.261 -7.256 1.00 70.19 132 GLY A CA 1
ATOM 1003 C C . GLY A 1 132 ? -6.134 15.343 -8.354 1.00 70.19 132 GLY A C 1
ATOM 1004 O O . GLY A 1 132 ? -6.195 14.122 -8.243 1.00 70.19 132 GLY A O 1
ATOM 1005 N N . ARG A 1 133 ? -5.627 15.960 -9.422 1.00 78.88 133 ARG A N 1
ATOM 1006 C CA . ARG A 1 133 ? -5.278 15.299 -10.689 1.00 78.88 133 ARG A CA 1
ATOM 1007 C C . ARG A 1 133 ? -4.389 14.056 -10.559 1.00 78.88 133 ARG A C 1
ATOM 1009 O O . ARG A 1 133 ? -4.470 13.182 -11.405 1.00 78.88 133 ARG A O 1
ATOM 1016 N N . HIS A 1 134 ? -3.544 13.980 -9.526 1.00 88.88 134 HIS A N 1
ATOM 1017 C CA . HIS A 1 134 ? -2.620 12.854 -9.356 1.00 88.88 134 HIS A CA 1
ATOM 1018 C C . HIS A 1 134 ? -3.331 11.577 -8.906 1.00 88.88 134 HIS A C 1
ATOM 1020 O O . HIS A 1 134 ? -3.078 10.512 -9.456 1.00 88.88 134 HIS A O 1
ATOM 1026 N N . LEU A 1 135 ? -4.274 11.684 -7.962 1.00 87.62 135 LEU A N 1
ATOM 1027 C CA . LEU A 1 135 ? -5.093 10.535 -7.568 1.00 87.62 135 LEU A CA 1
ATOM 1028 C C . LEU A 1 135 ? -5.960 10.054 -8.736 1.00 87.62 135 LEU A C 1
ATOM 1030 O O . LEU A 1 135 ? -6.144 8.852 -8.897 1.00 87.62 135 LEU A O 1
ATOM 1034 N N . GLU A 1 136 ? -6.459 10.973 -9.563 1.00 90.75 136 GLU A N 1
ATOM 1035 C CA . GLU A 1 136 ? -7.235 10.596 -10.746 1.00 90.75 136 GLU A CA 1
ATOM 1036 C C . GLU A 1 136 ? -6.370 9.866 -11.779 1.00 90.75 136 GLU A C 1
ATOM 1038 O O . GLU A 1 136 ? -6.731 8.776 -12.201 1.00 90.75 136 GLU A O 1
ATOM 1043 N N . ALA A 1 137 ? -5.169 10.371 -12.078 1.00 93.81 137 ALA A N 1
ATOM 1044 C CA . ALA A 1 137 ? -4.221 9.674 -12.948 1.00 93.81 137 ALA A CA 1
ATOM 1045 C C . ALA A 1 137 ? -3.849 8.276 -12.412 1.00 93.81 137 ALA A C 1
ATOM 1047 O O . ALA A 1 137 ? -3.740 7.318 -13.178 1.00 93.81 137 ALA A O 1
ATOM 1048 N N . ALA A 1 138 ? -3.690 8.129 -11.091 1.00 94.06 138 ALA A N 1
ATOM 1049 C CA . ALA A 1 138 ? -3.456 6.831 -10.462 1.00 94.06 138 ALA A CA 1
ATOM 1050 C C . ALA A 1 138 ? -4.663 5.886 -10.608 1.00 94.06 138 ALA A C 1
ATOM 1052 O O . ALA A 1 138 ? -4.474 4.696 -10.864 1.00 94.06 138 ALA A O 1
ATOM 1053 N N . ARG A 1 139 ? -5.896 6.395 -10.485 1.00 94.06 139 ARG A N 1
ATOM 1054 C CA . ARG A 1 139 ? -7.128 5.621 -10.718 1.00 94.06 139 ARG A CA 1
ATOM 1055 C C . ARG A 1 139 ? -7.269 5.199 -12.173 1.00 94.06 139 ARG A C 1
ATOM 1057 O O . ARG A 1 139 ? -7.535 4.030 -12.421 1.00 94.06 139 ARG A O 1
ATOM 1064 N N . GLU A 1 140 ? -7.027 6.105 -13.115 1.00 96.56 140 GLU A N 1
ATOM 1065 C CA . GLU A 1 140 ? -7.033 5.807 -14.550 1.00 96.56 140 GLU A CA 1
ATOM 1066 C C . GLU A 1 140 ? -6.016 4.712 -14.893 1.00 96.56 140 GLU A C 1
ATOM 1068 O O . GLU A 1 140 ? -6.354 3.738 -15.563 1.00 96.56 140 GLU A O 1
ATOM 1073 N N . ALA A 1 141 ? -4.784 4.815 -14.383 1.00 97.69 141 ALA A N 1
ATOM 1074 C CA . ALA A 1 141 ? -3.753 3.797 -14.581 1.00 97.69 141 ALA A CA 1
ATOM 1075 C C . ALA A 1 141 ? -4.115 2.447 -13.935 1.00 97.69 141 ALA A C 1
ATOM 1077 O O . ALA A 1 141 ? -3.851 1.383 -14.505 1.00 97.69 141 ALA A O 1
ATOM 1078 N N . THR A 1 142 ? -4.736 2.490 -12.755 1.00 97.38 142 THR A N 1
ATOM 1079 C CA . THR A 1 142 ? -5.203 1.300 -12.037 1.00 97.38 142 THR A CA 1
ATOM 1080 C C . THR A 1 142 ? -6.314 0.593 -12.808 1.00 97.38 142 THR A C 1
ATOM 1082 O O . THR A 1 142 ? -6.225 -0.615 -13.014 1.00 97.38 142 THR A O 1
ATOM 1085 N N . GLU A 1 143 ? -7.307 1.336 -13.302 1.00 97.81 143 GLU A N 1
ATOM 1086 C CA . GLU A 1 143 ? -8.409 0.782 -14.094 1.00 97.81 143 GLU A CA 1
ATOM 1087 C C . GLU A 1 143 ? -7.924 0.271 -15.458 1.00 97.81 143 GLU A C 1
ATOM 1089 O O . GLU A 1 143 ? -8.303 -0.821 -15.877 1.00 97.81 143 GLU A O 1
ATOM 1094 N N . ALA A 1 144 ? -7.017 0.993 -16.125 1.00 98.31 144 ALA A N 1
ATOM 1095 C CA . ALA A 1 144 ? -6.428 0.565 -17.396 1.00 98.31 144 ALA A CA 1
ATOM 1096 C C . ALA A 1 144 ? -5.664 -0.770 -17.294 1.00 98.31 144 ALA A C 1
ATOM 1098 O O . ALA A 1 144 ? -5.518 -1.479 -18.287 1.00 98.31 144 ALA A O 1
ATOM 1099 N N . THR A 1 145 ? -5.193 -1.123 -16.095 1.00 98.50 145 THR A N 1
ATOM 1100 C CA . THR A 1 145 ? -4.474 -2.374 -15.799 1.00 98.50 145 THR A CA 1
ATOM 1101 C C . THR A 1 145 ? -5.263 -3.295 -14.872 1.00 98.50 145 THR A C 1
ATOM 1103 O O . THR A 1 145 ? -4.693 -4.161 -14.202 1.00 98.50 145 THR A O 1
ATOM 1106 N N . ARG A 1 146 ? -6.583 -3.108 -14.783 1.00 98.19 146 ARG A N 1
ATOM 1107 C CA . ARG A 1 146 ? -7.428 -3.827 -13.832 1.00 98.19 146 ARG A CA 1
ATOM 1108 C C . ARG A 1 146 ? -7.268 -5.337 -13.969 1.00 98.19 146 ARG A C 1
ATOM 1110 O O . ARG A 1 146 ? -7.368 -5.896 -15.058 1.00 98.19 146 ARG A O 1
ATOM 1117 N N . GLY A 1 147 ? -7.028 -5.999 -12.839 1.00 97.25 147 GLY A N 1
ATOM 1118 C CA . GLY A 1 147 ? -6.832 -7.449 -12.784 1.00 97.25 147 GLY A CA 1
ATOM 1119 C C . GLY A 1 147 ? -5.505 -7.958 -13.361 1.00 97.25 147 GLY A C 1
ATOM 1120 O O . GLY A 1 147 ? -5.233 -9.149 -13.239 1.00 97.25 147 GLY A O 1
ATOM 1121 N N . GLN A 1 148 ? -4.657 -7.099 -13.934 1.00 98.56 148 GLN A N 1
ATOM 1122 C CA . GLN A 1 148 ? -3.327 -7.502 -14.385 1.00 98.56 148 GLN A CA 1
ATOM 1123 C C . GLN A 1 148 ? -2.391 -7.668 -13.186 1.00 98.56 148 GLN A C 1
ATOM 1125 O O . GLN A 1 148 ? -2.312 -6.800 -12.307 1.00 98.56 148 GLN A O 1
ATOM 1130 N N . VAL A 1 149 ? -1.687 -8.795 -13.168 1.00 98.06 149 VAL A N 1
ATOM 1131 C CA . VAL A 1 149 ? -0.714 -9.185 -12.145 1.00 98.06 149 VAL A CA 1
ATOM 1132 C C . VAL A 1 149 ? 0.490 -9.850 -12.806 1.00 98.06 149 VAL A C 1
ATOM 1134 O O . VAL A 1 149 ? 0.384 -10.372 -13.914 1.00 98.06 149 VAL A O 1
ATOM 1137 N N . LEU A 1 150 ? 1.626 -9.841 -12.116 1.00 97.69 150 LEU A N 1
ATOM 1138 C CA . LEU A 1 150 ? 2.820 -10.588 -12.489 1.00 97.69 150 LEU A CA 1
ATOM 1139 C C . LEU A 1 150 ? 2.663 -12.035 -12.020 1.00 97.69 150 LEU A C 1
ATOM 1141 O O . LEU A 1 150 ? 2.349 -12.280 -10.853 1.00 97.69 150 LEU A O 1
ATOM 1145 N N . VAL A 1 151 ? 2.871 -12.983 -12.928 1.00 97.38 151 VAL A N 1
ATOM 1146 C CA . VAL A 1 151 ? 2.724 -14.419 -12.673 1.00 97.38 151 VAL A CA 1
ATOM 1147 C C . VAL A 1 151 ? 4.034 -15.103 -13.036 1.00 97.38 151 VAL A C 1
ATOM 1149 O O . VAL A 1 151 ? 4.598 -14.828 -14.093 1.00 97.38 151 VAL A O 1
ATOM 1152 N N . LEU A 1 152 ? 4.520 -15.955 -12.141 1.00 96.00 152 LEU A N 1
ATOM 1153 C CA . LEU A 1 152 ? 5.703 -16.780 -12.356 1.00 96.00 152 LEU A CA 1
ATOM 1154 C C . LEU A 1 152 ? 5.370 -17.964 -13.267 1.00 96.00 152 LEU A C 1
ATOM 1156 O O . LEU A 1 152 ? 4.213 -18.367 -13.369 1.00 96.00 152 LEU A O 1
ATOM 1160 N N . ASP A 1 153 ? 6.389 -18.613 -13.827 1.00 94.06 153 ASP A N 1
ATOM 1161 C CA . ASP A 1 153 ? 6.208 -19.848 -14.606 1.00 94.06 153 ASP A CA 1
ATOM 1162 C C . ASP A 1 153 ? 5.534 -20.974 -13.796 1.00 94.06 153 ASP A C 1
ATOM 1164 O O . ASP A 1 153 ? 4.892 -21.857 -14.364 1.00 94.06 153 ASP A O 1
ATOM 1168 N N . SER A 1 154 ? 5.619 -20.927 -12.459 1.00 94.00 154 SER A N 1
ATOM 1169 C CA . SER A 1 154 ? 4.897 -21.837 -11.557 1.00 94.00 154 SER A CA 1
ATOM 1170 C C . SER A 1 154 ? 3.374 -21.632 -11.552 1.00 94.00 154 SER A C 1
ATOM 1172 O O . SER A 1 154 ? 2.645 -22.469 -11.022 1.00 94.00 154 SER A O 1
ATOM 1174 N N . GLY A 1 155 ? 2.882 -20.523 -12.112 1.00 95.00 155 GLY A N 1
ATOM 1175 C CA . GLY A 1 155 ? 1.487 -20.086 -12.045 1.00 95.00 155 GLY A CA 1
ATOM 1176 C C . GLY A 1 155 ? 1.142 -19.279 -10.788 1.00 95.00 155 GLY A C 1
ATOM 1177 O O . GLY A 1 155 ? 0.012 -18.810 -10.650 1.00 95.00 155 GLY A O 1
ATOM 1178 N N . GLU A 1 156 ? 2.089 -19.091 -9.867 1.00 95.00 156 GLU A N 1
ATOM 1179 C CA . GLU A 1 156 ? 1.892 -18.261 -8.678 1.00 95.00 156 GLU A CA 1
ATOM 1180 C C . GLU A 1 156 ? 2.044 -16.769 -8.999 1.00 95.00 156 GLU A C 1
ATOM 1182 O O . GLU A 1 156 ? 2.838 -16.375 -9.853 1.00 95.00 156 GLU A O 1
ATOM 1187 N N . ILE A 1 157 ? 1.311 -15.915 -8.279 1.00 96.50 157 ILE A N 1
ATOM 1188 C CA . ILE A 1 157 ? 1.505 -14.462 -8.368 1.00 96.50 157 ILE A CA 1
ATOM 1189 C C . ILE A 1 157 ? 2.867 -14.116 -7.762 1.00 96.50 157 ILE A C 1
ATOM 1191 O O . ILE A 1 157 ? 3.154 -14.488 -6.620 1.00 96.50 157 ILE A O 1
ATOM 1195 N N . ALA A 1 158 ? 3.672 -13.367 -8.512 1.00 95.56 158 ALA A N 1
ATOM 1196 C CA . ALA A 1 158 ? 4.995 -12.949 -8.084 1.00 95.56 158 ALA A CA 1
ATOM 1197 C C . ALA A 1 158 ? 4.917 -11.987 -6.886 1.00 95.56 158 ALA A C 1
ATOM 1199 O O . ALA A 1 158 ? 4.137 -11.028 -6.866 1.00 95.56 158 ALA A O 1
ATOM 1200 N N . LEU A 1 159 ? 5.770 -12.211 -5.887 1.00 92.94 159 LEU A N 1
ATOM 1201 C CA . LEU A 1 159 ? 6.047 -11.239 -4.840 1.00 92.94 159 LEU A CA 1
ATOM 1202 C C . LEU A 1 159 ? 6.866 -10.100 -5.450 1.00 92.94 159 LEU A C 1
ATOM 1204 O O . LEU A 1 159 ? 8.054 -10.257 -5.695 1.00 92.94 159 LEU A O 1
ATOM 1208 N N . SER A 1 160 ? 6.235 -8.952 -5.669 1.00 93.12 160 SER A N 1
ATOM 1209 C CA . SER A 1 160 ? 6.830 -7.832 -6.404 1.00 93.12 160 SER A CA 1
ATOM 1210 C C . SER A 1 160 ? 7.102 -6.619 -5.499 1.00 93.12 160 SER A C 1
ATOM 1212 O O . SER A 1 160 ? 6.332 -5.652 -5.513 1.00 93.12 160 SER A O 1
ATOM 1214 N N . PRO A 1 161 ? 8.145 -6.662 -4.648 1.00 90.31 161 PRO A N 1
ATOM 1215 C CA . PRO A 1 161 ? 8.550 -5.507 -3.861 1.00 90.31 161 PRO A CA 1
ATOM 1216 C C . PRO A 1 161 ? 9.080 -4.406 -4.787 1.00 90.31 161 PRO A C 1
ATOM 1218 O O . PRO A 1 161 ? 9.682 -4.674 -5.823 1.00 90.31 161 PRO A O 1
ATOM 1221 N N . PHE A 1 162 ? 8.880 -3.157 -4.391 1.00 90.38 162 PHE A N 1
ATOM 1222 C CA . PHE A 1 162 ? 9.382 -1.986 -5.102 1.00 90.38 162 PHE A CA 1
ATOM 1223 C C . PHE A 1 162 ? 9.969 -0.996 -4.100 1.00 90.38 162 PHE A C 1
ATOM 1225 O O . PHE A 1 162 ? 9.707 -1.075 -2.899 1.00 90.38 162 PHE A O 1
ATOM 1232 N N . HIS A 1 163 ? 10.799 -0.083 -4.588 1.00 88.19 163 HIS A N 1
ATOM 1233 C CA . HIS A 1 163 ? 11.507 0.887 -3.765 1.00 88.19 163 HIS A CA 1
ATOM 1234 C C . HIS A 1 163 ? 11.811 2.147 -4.583 1.00 88.19 163 HIS A C 1
ATOM 1236 O O . HIS A 1 163 ? 11.823 2.108 -5.810 1.00 88.19 163 HIS A O 1
ATOM 1242 N N . ALA A 1 164 ? 12.036 3.270 -3.899 1.00 84.56 164 ALA A N 1
ATOM 1243 C CA . ALA A 1 164 ? 12.170 4.571 -4.554 1.00 84.56 164 ALA A CA 1
ATOM 1244 C C . ALA A 1 164 ? 13.503 4.761 -5.299 1.00 84.56 164 ALA A C 1
ATOM 1246 O O . ALA A 1 164 ? 13.534 5.461 -6.308 1.00 84.56 164 ALA A O 1
ATOM 1247 N N . ALA A 1 165 ? 14.601 4.185 -4.792 1.00 85.12 165 ALA A N 1
ATOM 1248 C CA . ALA A 1 165 ? 15.916 4.304 -5.415 1.00 85.12 165 ALA A CA 1
ATOM 1249 C C . ALA A 1 165 ? 16.842 3.120 -5.094 1.00 85.12 165 ALA A C 1
ATOM 1251 O O . ALA A 1 165 ? 17.034 2.803 -3.920 1.00 85.12 165 ALA A O 1
ATOM 1252 N N . CYS A 1 166 ? 17.436 2.511 -6.122 1.00 85.88 166 CYS A N 1
ATOM 1253 C CA . CYS A 1 166 ? 18.364 1.382 -6.021 1.00 85.88 166 CYS A CA 1
ATOM 1254 C C . CYS A 1 166 ? 19.841 1.804 -5.929 1.00 85.88 166 CYS A C 1
ATOM 1256 O O . CYS A 1 166 ? 20.692 1.005 -5.559 1.00 85.88 166 CYS A O 1
ATOM 1258 N N . GLY A 1 167 ? 20.163 3.064 -6.245 1.00 85.19 167 GLY A N 1
ATOM 1259 C CA . GLY A 1 167 ? 21.546 3.553 -6.246 1.00 85.19 167 GLY A CA 1
ATOM 1260 C C . GLY A 1 167 ? 22.349 3.159 -7.491 1.00 85.19 167 GLY A C 1
ATOM 1261 O O . GLY A 1 167 ? 23.577 3.190 -7.449 1.00 85.19 167 GLY A O 1
ATOM 1262 N N . GLY A 1 168 ? 21.666 2.811 -8.584 1.00 87.00 168 GLY A N 1
ATOM 1263 C CA . GLY A 1 168 ? 22.252 2.495 -9.890 1.00 87.00 168 GLY A CA 1
ATOM 1264 C C . GLY A 1 168 ? 22.225 1.010 -10.253 1.00 87.00 168 GLY A C 1
ATOM 1265 O O . GLY A 1 168 ? 22.447 0.670 -11.410 1.00 87.00 168 GLY A O 1
ATOM 1266 N N . HIS A 1 169 ? 21.924 0.133 -9.295 1.00 91.25 169 HIS A N 1
ATOM 1267 C CA . HIS A 1 169 ? 21.781 -1.305 -9.509 1.00 91.25 169 HIS A CA 1
ATOM 1268 C C . HIS A 1 169 ? 20.784 -1.870 -8.497 1.00 91.25 169 HIS A C 1
ATOM 1270 O O . HIS A 1 169 ? 20.859 -1.568 -7.306 1.00 91.25 169 HIS A O 1
ATOM 1276 N N . THR A 1 170 ? 19.840 -2.688 -8.947 1.00 92.06 170 THR A N 1
ATOM 1277 C CA . THR A 1 170 ? 18.895 -3.370 -8.046 1.00 92.06 170 THR A CA 1
ATOM 1278 C C . THR A 1 170 ? 19.562 -4.562 -7.354 1.00 92.06 170 THR A C 1
ATOM 1280 O O . THR A 1 170 ? 20.484 -5.155 -7.902 1.00 92.06 170 THR A O 1
ATOM 1283 N N . ALA A 1 171 ? 19.145 -4.901 -6.135 1.00 90.81 171 ALA A N 1
ATOM 1284 C CA . ALA A 1 171 ? 19.690 -6.053 -5.410 1.00 90.81 171 ALA A CA 1
ATOM 1285 C C . ALA A 1 171 ? 19.033 -7.365 -5.860 1.00 90.81 171 ALA A C 1
ATOM 1287 O O . ALA A 1 171 ? 17.893 -7.357 -6.335 1.00 90.81 171 ALA A O 1
ATOM 1288 N N . GLU A 1 172 ? 19.713 -8.489 -5.640 1.00 93.12 172 GLU A N 1
ATOM 1289 C CA . GLU A 1 172 ? 19.104 -9.799 -5.857 1.00 93.12 172 GLU A CA 1
ATOM 1290 C C . GLU A 1 172 ? 18.049 -10.050 -4.757 1.00 93.12 172 GLU A C 1
ATOM 1292 O O . GLU A 1 172 ? 18.324 -9.808 -3.575 1.00 93.12 172 GLU A O 1
ATOM 1297 N N . PRO A 1 173 ? 16.838 -10.551 -5.071 1.00 90.88 173 PRO A N 1
ATOM 1298 C CA . PRO A 1 173 ? 15.781 -10.738 -4.075 1.00 90.88 173 PRO A CA 1
ATOM 1299 C C . PRO A 1 173 ? 16.214 -11.559 -2.853 1.00 90.88 173 PRO A C 1
ATOM 1301 O O . PRO A 1 173 ? 15.835 -11.232 -1.727 1.00 90.88 173 PRO A O 1
ATOM 1304 N N . THR A 1 174 ? 17.050 -12.582 -3.052 1.00 91.06 174 THR A N 1
ATOM 1305 C CA . THR A 1 174 ? 17.550 -13.458 -1.979 1.00 91.06 174 THR A CA 1
ATOM 1306 C C . THR A 1 174 ? 18.543 -12.786 -1.031 1.00 91.06 174 THR A C 1
ATOM 1308 O O . THR A 1 174 ? 18.770 -13.292 0.064 1.00 91.06 174 THR A O 1
ATOM 1311 N N . GLU A 1 175 ? 19.143 -11.656 -1.416 1.00 88.69 175 GLU A N 1
ATOM 1312 C CA . GLU A 1 175 ? 20.019 -10.875 -0.529 1.00 88.69 175 GLU A CA 1
ATOM 1313 C C . GLU A 1 175 ? 19.215 -10.067 0.495 1.00 88.69 175 GLU A C 1
ATOM 1315 O O . GLU A 1 175 ? 19.707 -9.758 1.581 1.00 88.69 175 GLU A O 1
ATOM 1320 N N . ILE A 1 176 ? 17.971 -9.724 0.150 1.00 85.75 176 ILE A N 1
ATOM 1321 C CA . ILE A 1 176 ? 17.121 -8.823 0.932 1.00 85.75 176 ILE A CA 1
ATOM 1322 C C . ILE A 1 176 ? 16.035 -9.588 1.689 1.00 85.75 176 ILE A C 1
ATOM 1324 O O . ILE A 1 176 ? 15.717 -9.254 2.834 1.00 85.75 176 ILE A O 1
ATOM 1328 N N . PHE A 1 177 ? 15.444 -10.608 1.064 1.00 85.00 177 PHE A N 1
ATOM 1329 C CA . PHE A 1 177 ? 14.311 -11.340 1.616 1.00 85.00 177 PHE A CA 1
ATOM 1330 C C . PHE A 1 177 ? 14.714 -12.765 2.011 1.00 85.00 177 PHE A C 1
ATOM 1332 O O . PHE A 1 177 ? 15.236 -13.509 1.184 1.00 85.00 177 PHE A O 1
ATOM 1339 N N . PRO A 1 178 ? 14.450 -13.187 3.262 1.00 83.00 178 PRO A N 1
ATOM 1340 C CA . PRO A 1 178 ? 14.769 -14.537 3.699 1.00 83.00 178 PRO A CA 1
ATOM 1341 C C . PRO A 1 178 ? 13.836 -15.568 3.051 1.00 83.00 178 PRO A C 1
ATOM 1343 O O . PRO A 1 178 ? 12.625 -15.353 2.956 1.00 83.00 178 PRO A O 1
ATOM 1346 N N . GLY A 1 179 ? 14.391 -16.732 2.713 1.00 86.06 179 GLY A N 1
ATOM 1347 C CA . GLY A 1 179 ? 13.654 -17.858 2.136 1.00 86.06 179 GLY A CA 1
ATOM 1348 C C . GLY A 1 179 ? 13.866 -18.010 0.626 1.00 86.06 179 GLY A C 1
ATOM 1349 O O . GLY A 1 179 ? 14.772 -17.393 0.071 1.00 86.06 179 GLY A O 1
ATOM 1350 N N . PRO A 1 180 ? 13.080 -18.878 -0.035 1.00 87.25 180 PRO A N 1
ATOM 1351 C CA . PRO A 1 180 ? 13.158 -19.050 -1.481 1.00 87.25 180 PRO A CA 1
ATOM 1352 C C . PRO A 1 180 ? 12.691 -17.783 -2.202 1.00 87.25 180 PRO A C 1
ATOM 1354 O O . PRO A 1 180 ? 11.779 -17.100 -1.723 1.00 87.25 180 PRO A O 1
ATOM 1357 N N . ASP A 1 181 ? 13.275 -17.505 -3.369 1.00 90.88 181 ASP A N 1
ATOM 1358 C CA . ASP A 1 181 ? 12.790 -16.417 -4.212 1.00 90.88 181 ASP A CA 1
ATOM 1359 C C . ASP A 1 181 ? 11.355 -16.703 -4.674 1.00 90.88 181 ASP A C 1
ATOM 1361 O O . ASP A 1 181 ? 11.008 -17.799 -5.113 1.00 90.88 181 ASP A O 1
ATOM 1365 N N . ARG A 1 182 ? 10.511 -15.684 -4.529 1.00 92.50 182 ARG A N 1
ATOM 1366 C CA . ARG A 1 182 ? 9.101 -15.678 -4.933 1.00 92.50 182 ARG A CA 1
ATOM 1367 C C . ARG A 1 182 ? 8.793 -14.525 -5.881 1.00 92.50 182 ARG A C 1
ATOM 1369 O O . ARG A 1 182 ? 7.624 -14.275 -6.156 1.00 92.50 182 ARG A O 1
ATOM 1376 N N . SER A 1 183 ? 9.807 -13.780 -6.308 1.00 92.88 183 SER A N 1
ATOM 1377 C CA . SER A 1 183 ? 9.667 -12.608 -7.164 1.00 92.88 183 SER A CA 1
ATOM 1378 C C . SER A 1 183 ? 9.923 -12.926 -8.633 1.00 92.88 183 SER A C 1
ATOM 1380 O O . SER A 1 183 ? 9.302 -12.295 -9.485 1.00 92.88 183 SER A O 1
ATOM 1382 N N . GLY A 1 184 ? 10.798 -13.896 -8.933 1.00 91.19 184 GLY A N 1
ATOM 1383 C CA . GLY A 1 184 ? 11.260 -14.155 -10.297 1.00 91.19 184 GLY A CA 1
ATOM 1384 C C . GLY A 1 184 ? 12.073 -12.997 -10.882 1.00 91.19 184 GLY A C 1
ATOM 1385 O O . GLY A 1 184 ? 12.279 -12.946 -12.093 1.00 91.19 184 GLY A O 1
ATOM 1386 N N . ALA A 1 185 ? 12.480 -12.042 -10.042 1.00 92.75 185 ALA A N 1
ATOM 1387 C CA . ALA A 1 185 ? 13.327 -10.927 -10.419 1.00 92.75 185 ALA A CA 1
ATOM 1388 C C . ALA A 1 185 ? 14.802 -11.319 -10.288 1.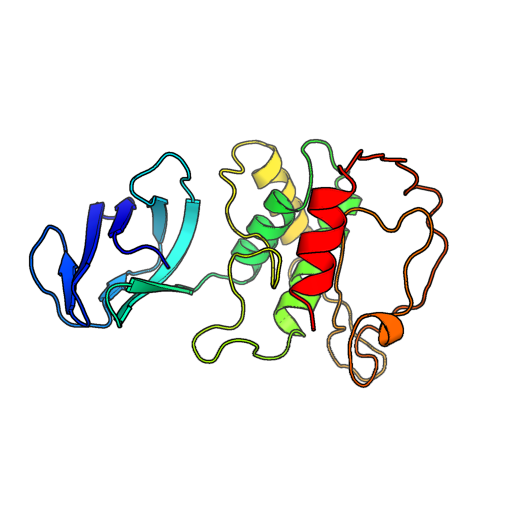00 92.75 185 ALA A C 1
ATOM 1390 O O . ALA A 1 185 ? 15.145 -12.247 -9.566 1.00 92.75 185 ALA A O 1
ATOM 1391 N N . ALA A 1 186 ? 15.658 -10.567 -10.968 1.00 92.75 186 ALA A N 1
ATOM 1392 C CA . ALA A 1 186 ? 17.102 -10.657 -10.842 1.00 92.75 186 ALA A CA 1
ATOM 1393 C C . ALA A 1 186 ? 17.671 -9.252 -10.649 1.00 92.75 186 ALA A C 1
ATOM 1395 O O . ALA A 1 186 ? 17.046 -8.259 -11.040 1.00 92.75 186 ALA A O 1
ATOM 1396 N N . ALA A 1 187 ? 18.863 -9.180 -10.074 1.00 93.50 187 ALA A N 1
ATOM 1397 C CA . ALA A 1 187 ? 19.624 -7.952 -9.972 1.00 93.50 187 ALA A CA 1
ATOM 1398 C C . ALA A 1 187 ? 19.950 -7.409 -11.379 1.00 93.50 187 ALA A C 1
ATOM 1400 O O . ALA A 1 187 ? 20.505 -8.111 -12.226 1.00 93.50 187 ALA A O 1
ATOM 1401 N N . VAL A 1 188 ? 19.595 -6.149 -11.631 1.00 93.94 188 VAL A N 1
ATOM 1402 C CA . VAL A 1 188 ? 19.809 -5.454 -12.911 1.00 93.94 188 VAL A CA 1
ATOM 1403 C C . VAL A 1 188 ? 20.352 -4.040 -12.715 1.00 93.94 188 VAL A C 1
ATOM 1405 O O . VAL A 1 188 ? 19.967 -3.348 -11.763 1.00 93.94 188 VAL A O 1
ATOM 1408 N N . ASP A 1 189 ? 21.189 -3.605 -13.660 1.00 92.50 189 ASP A N 1
ATOM 1409 C CA . ASP A 1 189 ? 21.632 -2.217 -13.807 1.00 92.50 189 ASP A CA 1
ATOM 1410 C C . ASP A 1 189 ? 20.435 -1.281 -14.033 1.00 92.50 189 ASP A C 1
ATOM 1412 O O . ASP A 1 189 ? 19.584 -1.525 -14.893 1.00 92.50 189 ASP A O 1
ATOM 1416 N N . ASP A 1 190 ? 20.407 -0.162 -13.309 1.00 86.94 190 ASP A N 1
ATOM 1417 C CA . ASP A 1 190 ? 19.404 0.890 -13.470 1.00 86.94 190 ASP A CA 1
ATOM 1418 C C . ASP A 1 190 ? 20.088 2.247 -13.660 1.00 86.94 190 ASP A C 1
ATOM 1420 O O . ASP A 1 190 ? 20.309 3.028 -12.727 1.00 86.94 190 ASP A O 1
ATOM 1424 N N . GLY A 1 191 ? 20.402 2.548 -14.921 1.00 81.06 191 GLY A N 1
ATOM 1425 C CA . GLY A 1 191 ? 21.033 3.809 -15.311 1.00 81.06 191 GLY A CA 1
ATOM 1426 C C . GLY A 1 191 ? 20.182 5.057 -15.037 1.00 81.06 191 GLY A C 1
ATOM 1427 O O . GLY A 1 191 ? 20.707 6.167 -15.102 1.00 81.06 191 GLY A O 1
ATOM 1428 N N . GLY A 1 192 ? 18.889 4.906 -14.726 1.00 78.81 192 GLY A N 1
ATOM 1429 C CA . GLY A 1 192 ? 17.999 6.013 -14.373 1.00 78.81 192 GLY A CA 1
ATOM 1430 C C . GLY A 1 192 ? 18.053 6.403 -12.894 1.00 78.81 192 GLY A C 1
ATOM 1431 O O . GLY A 1 192 ? 17.532 7.455 -12.520 1.00 78.81 192 GLY A O 1
ATOM 1432 N N . CYS A 1 193 ? 18.691 5.591 -12.048 1.00 77.50 193 CYS A N 1
ATOM 1433 C CA . CYS A 1 193 ? 18.568 5.671 -10.596 1.00 77.50 193 CYS A CA 1
ATOM 1434 C C . CYS A 1 193 ? 19.849 6.136 -9.883 1.00 77.50 193 CYS A C 1
ATOM 1436 O O . CYS A 1 193 ? 20.323 5.528 -8.922 1.00 77.50 193 CYS A O 1
ATOM 1438 N N . ALA A 1 194 ? 20.419 7.250 -10.340 1.00 64.00 194 ALA A N 1
ATOM 1439 C CA . ALA A 1 194 ? 21.623 7.839 -9.756 1.00 64.00 194 ALA A CA 1
ATOM 1440 C C . ALA A 1 194 ? 21.332 9.226 -9.162 1.00 64.00 194 ALA A C 1
ATOM 1442 O O . ALA A 1 194 ? 21.618 10.257 -9.769 1.00 64.00 194 ALA A O 1
ATOM 1443 N N . ALA A 1 195 ? 20.771 9.263 -7.951 1.00 69.44 195 ALA A N 1
ATOM 1444 C CA . ALA A 1 195 ? 20.670 10.488 -7.159 1.00 69.44 195 ALA A CA 1
ATOM 1445 C C . ALA A 1 195 ? 21.618 10.393 -5.949 1.00 69.44 195 ALA A C 1
ATOM 1447 O O . ALA A 1 195 ? 21.271 9.750 -4.954 1.00 69.44 195 ALA A O 1
ATOM 1448 N N . PRO A 1 196 ? 22.825 10.989 -6.003 1.00 75.94 196 PRO A N 1
ATOM 1449 C CA . PRO A 1 196 ? 23.734 10.963 -4.865 1.00 75.94 196 PRO A CA 1
ATOM 1450 C C . PRO A 1 196 ? 23.142 11.764 -3.699 1.00 75.94 196 PRO A C 1
ATOM 1452 O O . PRO A 1 196 ? 22.648 12.878 -3.878 1.00 75.94 196 PRO A O 1
ATOM 1455 N N . TRP A 1 197 ? 23.236 11.222 -2.486 1.00 81.19 197 TRP A N 1
ATOM 1456 C CA . TRP A 1 197 ? 22.881 11.927 -1.255 1.00 81.19 197 TRP A CA 1
ATOM 1457 C C . TRP A 1 197 ? 24.025 11.834 -0.242 1.00 81.19 197 TRP A C 1
ATOM 1459 O O . TRP A 1 197 ? 24.860 10.933 -0.299 1.00 81.19 197 TRP A O 1
ATOM 1469 N N . SER A 1 198 ? 24.087 12.786 0.691 1.00 85.81 198 SER A N 1
ATOM 1470 C CA . SER A 1 198 ? 25.050 12.749 1.796 1.00 85.81 198 SER A CA 1
ATOM 1471 C C . SER A 1 198 ? 24.403 13.221 3.094 1.00 85.81 198 SER A C 1
ATOM 1473 O O . SER A 1 198 ? 23.546 14.105 3.087 1.00 85.81 198 SER A O 1
ATOM 1475 N N . ALA A 1 199 ? 24.822 12.638 4.216 1.00 87.12 199 ALA A N 1
ATOM 1476 C CA . ALA A 1 199 ? 24.445 13.084 5.552 1.00 87.12 199 ALA A CA 1
ATOM 1477 C C . ALA A 1 199 ? 25.685 13.143 6.450 1.00 87.12 199 ALA A C 1
ATOM 1479 O O . ALA A 1 199 ? 26.589 12.317 6.339 1.00 87.12 199 ALA A O 1
ATOM 1480 N N . ARG A 1 200 ? 25.726 14.118 7.364 1.00 91.88 200 ARG A N 1
ATOM 1481 C CA . ARG A 1 200 ? 26.765 14.220 8.398 1.00 91.88 200 ARG A CA 1
ATOM 1482 C C . ARG A 1 200 ? 26.179 13.818 9.741 1.00 91.88 200 ARG A C 1
ATOM 1484 O O . ARG A 1 200 ? 25.277 14.483 10.241 1.00 91.88 200 ARG A O 1
ATOM 1491 N N . VAL A 1 201 ? 26.721 12.757 10.331 1.00 90.19 201 VAL A N 1
ATOM 1492 C CA . VAL A 1 201 ? 26.301 12.249 11.641 1.00 90.19 201 VAL A CA 1
ATOM 1493 C C . VAL A 1 201 ? 27.445 12.452 12.639 1.00 90.19 201 VAL A C 1
ATOM 1495 O O . VAL A 1 201 ? 28.551 11.978 12.379 1.00 90.19 201 VAL A O 1
ATOM 1498 N N . PRO A 1 202 ? 27.232 13.143 13.776 1.00 94.44 202 PRO A N 1
ATOM 1499 C CA . PRO A 1 202 ? 28.259 13.274 14.805 1.00 94.44 202 PRO A CA 1
ATOM 1500 C C . PRO A 1 202 ? 28.694 11.907 15.343 1.00 94.44 202 PRO A C 1
ATOM 1502 O O . PRO A 1 202 ? 27.848 11.076 15.680 1.00 94.44 202 PRO A O 1
ATOM 1505 N N . LEU A 1 203 ? 30.004 11.704 15.505 1.00 90.12 203 LEU A N 1
ATOM 1506 C CA . LEU A 1 203 ? 30.569 10.444 15.999 1.00 90.12 203 LEU A CA 1
ATOM 1507 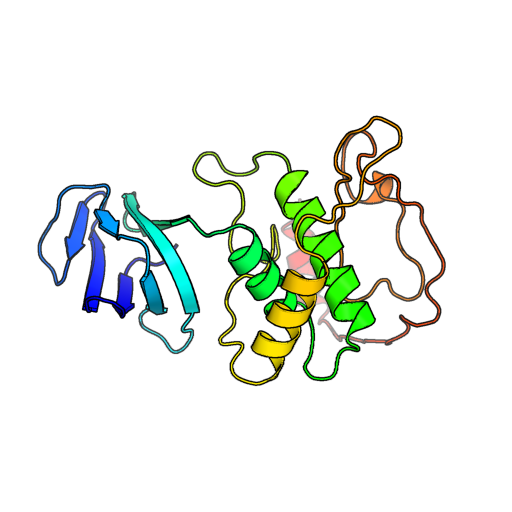C C . LEU A 1 203 ? 29.928 9.954 17.316 1.00 90.12 203 LEU A C 1
ATOM 1509 O O . LEU A 1 203 ? 29.564 8.780 17.379 1.00 90.12 203 LEU A O 1
ATOM 1513 N N . PRO A 1 204 ? 29.666 10.807 18.332 1.00 92.25 204 PRO A N 1
ATOM 1514 C CA . PRO A 1 204 ? 28.990 10.349 19.548 1.00 92.25 204 PRO A CA 1
ATOM 1515 C C . PRO A 1 204 ? 27.584 9.784 19.294 1.00 92.25 204 PRO A C 1
ATOM 1517 O O . PRO A 1 204 ? 27.146 8.881 20.000 1.00 92.25 204 PRO A O 1
ATOM 1520 N N . THR A 1 205 ? 26.864 10.307 18.298 1.00 89.44 205 THR A N 1
ATOM 1521 C CA . THR A 1 205 ? 25.533 9.813 17.911 1.00 89.44 205 THR A CA 1
ATOM 1522 C C . THR A 1 205 ? 25.630 8.460 17.222 1.00 89.44 205 THR A C 1
ATOM 1524 O O . THR A 1 205 ? 24.864 7.560 17.558 1.00 89.44 205 THR A O 1
ATOM 1527 N N . LEU A 1 206 ? 26.603 8.297 16.322 1.00 88.06 206 LEU A N 1
ATOM 1528 C CA . LEU A 1 206 ? 26.854 7.025 15.648 1.00 88.06 206 LEU A CA 1
ATOM 1529 C C . LEU A 1 206 ? 27.225 5.923 16.650 1.00 88.06 206 LEU A C 1
ATOM 1531 O O . LEU A 1 206 ? 26.652 4.839 16.613 1.00 88.06 206 LEU A O 1
ATOM 1535 N N . MET A 1 207 ? 28.130 6.220 17.587 1.00 88.88 207 MET A N 1
ATOM 1536 C CA . MET A 1 207 ? 28.573 5.251 18.593 1.00 88.88 207 MET A CA 1
ATOM 1537 C C . MET A 1 207 ? 27.430 4.790 19.500 1.00 88.88 207 MET A C 1
ATOM 1539 O O . MET A 1 207 ? 27.302 3.594 19.741 1.00 88.88 207 MET A O 1
ATOM 1543 N N . ARG A 1 208 ? 26.566 5.710 19.957 1.00 87.81 208 ARG A N 1
ATOM 1544 C CA . ARG A 1 208 ? 25.391 5.348 20.770 1.00 87.81 208 ARG A CA 1
ATOM 1545 C C . ARG A 1 208 ? 24.412 4.448 20.018 1.00 87.81 208 ARG A C 1
ATOM 1547 O O . ARG A 1 208 ? 23.862 3.530 20.619 1.00 87.81 208 ARG A O 1
ATOM 1554 N N . ALA A 1 209 ? 24.186 4.711 18.730 1.00 80.75 209 ALA A N 1
ATOM 1555 C CA . ALA A 1 209 ? 23.308 3.889 17.899 1.00 80.75 209 ALA A CA 1
ATOM 1556 C C . ALA A 1 209 ? 23.885 2.480 17.680 1.00 80.75 209 ALA A C 1
ATOM 1558 O O . ALA A 1 209 ? 23.157 1.499 17.769 1.00 80.75 209 ALA A O 1
ATOM 1559 N N . ALA A 1 210 ? 25.199 2.369 17.464 1.00 77.25 210 ALA A N 1
ATOM 1560 C CA . ALA A 1 210 ? 25.864 1.081 17.274 1.00 77.25 210 ALA A CA 1
ATOM 1561 C C . ALA A 1 210 ? 25.888 0.227 18.554 1.00 77.25 210 ALA A C 1
ATOM 1563 O O . ALA A 1 210 ? 25.705 -0.983 18.494 1.00 77.25 210 ALA A O 1
ATOM 1564 N N . SER A 1 211 ? 26.070 0.847 19.724 1.00 75.62 211 SER A N 1
ATOM 1565 C CA . SER A 1 211 ? 26.149 0.136 21.007 1.00 75.62 211 SER A CA 1
ATOM 1566 C C . SER A 1 211 ? 24.796 -0.308 21.571 1.00 75.62 211 SER A C 1
ATOM 1568 O O . SER A 1 211 ? 24.769 -1.034 22.555 1.00 75.62 211 SER A O 1
ATOM 1570 N N . SER A 1 212 ? 23.682 0.165 21.007 1.00 57.03 212 SER A N 1
ATOM 1571 C CA . SER A 1 212 ? 22.320 -0.231 21.404 1.00 57.03 212 SER A CA 1
ATOM 1572 C C . SER A 1 212 ? 21.718 -1.307 20.489 1.00 57.03 212 SER A C 1
ATOM 1574 O O . SER A 1 212 ? 20.572 -1.703 20.682 1.00 57.03 212 SER A O 1
ATOM 1576 N N . ALA A 1 213 ? 22.500 -1.792 19.520 1.00 50.84 213 ALA A N 1
ATOM 1577 C CA . ALA A 1 213 ? 22.144 -2.863 18.592 1.00 50.84 213 ALA A CA 1
ATOM 1578 C C . ALA A 1 213 ? 22.785 -4.225 18.950 1.00 50.84 213 ALA A C 1
ATOM 1580 O O . ALA A 1 213 ? 22.734 -5.142 18.130 1.00 50.84 213 ALA A O 1
ATOM 1581 N N . VAL A 1 214 ? 23.392 -4.345 20.141 1.00 42.75 214 VAL A N 1
ATOM 1582 C CA . VAL A 1 214 ? 24.002 -5.575 20.688 1.00 42.75 214 VAL A CA 1
ATOM 1583 C C . VAL A 1 214 ? 23.191 -6.079 21.872 1.00 42.75 214 VAL A C 1
ATOM 1585 O O . VAL A 1 214 ? 22.838 -5.235 22.726 1.00 42.75 214 VAL A O 1
#

Secondary structure (DSSP, 8-state):
--SEEEEESSSEEEEEEETTEEEETTEEE-SSEEEEEEEEEEEESSS--EEEEEEEEEEEETTEEEEEEE--HHHHHHHHHHHHS-TT--HHHHHHHHHHHHHHHHHS---SSS-S--SSTTT----S---THHHHHHHHHHHHTTT---B-TTSSBP-----S--SSBPPPHHHHSSSS--S-----B-TT----------HHHHHHHHHT--

Radius of gyration: 20.21 Å; chains: 1; bounding box: 52×40×47 Å

Foldseek 3Di:
DAQWKWKDWPHTWTWGADAFFIDTPNHTDDAQDKADFTWIWMDGVDDFIFTDRFIWGWTHHRSHIDIDTDHDLLSQLLQLLLVQDDPPPDLVVLLVSSQLLSLQLQQPDQPDPVYSADCDPVRTPGGDPSDDPSSVSSSVSSVVCPPHYDADPVRRTANRDDDDACQQKNDACCVPDPDDHRHPDGIDGDPPHHDDDDDDDDPVRVVVVVVVVD

Sequence (214 aa):
HPRELRFEGPRTLGLAARGDTLAIDGKPVPQPLLLEAGDWRVAPHGPATRRYRASFDIRARNGELRVVATLQLEEYVAGVVASETLPGTPPAALQAQAVVTRSYALAQPRRHPEARACDLAHCQVLGADVRGRHLEAAREATEATRGQVLVLDSGEIALSPFHAACGGHTAEPTEIFPGPDRSGAAAVDDGGCAAPWSARVPLPTLMRAASSAV